Protein AF-A0A0F9GWR4-F1 (afdb_monomer)

Solvent-accessible surface area (backbone atoms only — not comparable to full-atom values): 13947 Å² total; per-residue (Å²): 133,58,72,69,57,54,52,54,52,50,53,53,51,49,58,49,64,69,34,67,68,52,51,49,52,53,51,52,53,49,53,50,49,51,55,54,48,64,74,60,65,73,79,63,50,66,54,44,49,12,47,53,50,52,40,46,75,72,71,47,83,63,42,67,63,37,75,57,90,9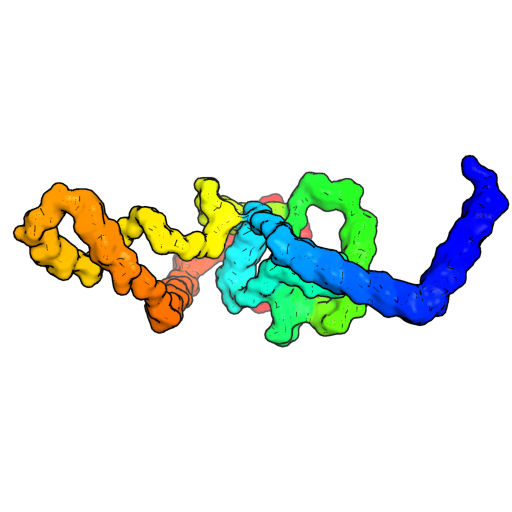6,43,70,39,49,28,33,35,60,85,94,62,22,33,37,36,38,62,42,48,71,80,65,50,76,79,35,56,71,60,51,55,52,48,48,56,56,52,56,69,39,89,74,41,70,47,78,44,78,39,43,50,76,75,34,42,78,40,39,72,69,48,55,90,91,50,78,54,86,63,73,70,89,60,86,71,87,83,76,83,81,60,82,88,65,46,72,67,53,63,64,53,72,75,64,74,83,85,50,76,72,58,59,54,67,60,60,75,77,66,80,73,71,83,47,72,66,57,55,51,52,51,53,52,50,50,50,52,50,49,54,54,45,61,70,34,66,68,57,39,48,53,50,51,48,52,51,48,58,54,40,70,76,43,88,81,72,85,78,82,83,127

Organism: NCBI:txid412755

pLDDT: mean 78.33, std 19.87, range [33.84, 98.31]

Nearest PDB structures (foldseek):
  3r3p-assembly1_B  TM=7.652E-01  e=2.813E-02  Bacillus phage 0305phi8-36
  9g6k-assembly1_LJ  TM=4.187E-01  e=1.540E-01  Toxoplasma gondii

Mean predicted aligned error: 15.7 Å

Foldseek 3Di:
DDPVVVVVVVVVVVVLVPDPVSVVVVLVVLVVVVVVVVVVPDQQDLLLVLVCVVCVVVVFHWDAQPDQRNHTAGTAGAPPQRETEHRDEPVPCVVQVVVVVVVQVVRCPGPSRPHYHYDYCLNSVVSSVVQPPPNSDPPPDPPPDDDDPDDPVVPPVVVVVVVVPPPDPVVVVVVSVPDPDDPDPVNVVVVVVVVVVVVVVQCVDPVSVVVVVVVVVVSCVVPVPDDDDDD

Structure (mmCIF, N/CA/C/O backbone):
data_AF-A0A0F9GWR4-F1
#
_entry.id   AF-A0A0F9GWR4-F1
#
loop_
_atom_site.group_PDB
_atom_site.id
_atom_site.type_symbol
_atom_site.label_atom_id
_atom_site.label_alt_id
_atom_site.label_comp_id
_atom_site.label_asym_id
_atom_site.label_entity_id
_atom_site.label_seq_id
_atom_site.pdbx_PDB_ins_code
_atom_site.Cartn_x
_atom_site.Cartn_y
_atom_site.Cartn_z
_atom_site.occupancy
_atom_site.B_iso_or_equiv
_atom_site.auth_seq_id
_atom_site.auth_comp_id
_atom_site.auth_asym_id
_atom_site.auth_atom_id
_atom_site.pdbx_PDB_model_num
ATOM 1 N N . MET A 1 1 ? 32.519 -0.060 -20.232 1.00 85.62 1 MET A N 1
ATOM 2 C CA . MET A 1 1 ? 31.504 -0.497 -21.223 1.00 85.62 1 MET A CA 1
ATOM 3 C C . MET A 1 1 ? 31.342 0.599 -22.267 1.00 85.62 1 MET A C 1
ATOM 5 O O . MET A 1 1 ? 31.093 1.730 -21.868 1.00 85.62 1 MET A O 1
ATOM 9 N N . SER A 1 2 ? 31.542 0.308 -23.557 1.00 97.38 2 SER A N 1
ATOM 10 C CA . SER A 1 2 ? 31.533 1.340 -24.608 1.00 97.38 2 SER A CA 1
ATOM 11 C C . SER A 1 2 ? 30.112 1.836 -24.937 1.00 97.38 2 SER A C 1
ATOM 13 O O . SER A 1 2 ? 29.143 1.091 -24.738 1.00 97.38 2 SER A O 1
ATOM 15 N N . PRO A 1 3 ? 29.960 3.065 -25.470 1.00 97.44 3 PRO A N 1
ATOM 16 C CA . PRO A 1 3 ? 28.666 3.582 -25.926 1.00 97.44 3 PRO A CA 1
ATOM 17 C C . PRO A 1 3 ? 27.983 2.680 -26.966 1.00 97.44 3 PRO A C 1
ATOM 19 O O . PRO A 1 3 ? 26.797 2.381 -26.836 1.00 97.44 3 PRO A O 1
ATOM 22 N N . ALA A 1 4 ? 28.739 2.158 -27.938 1.00 97.31 4 ALA A N 1
ATOM 23 C CA . ALA A 1 4 ? 28.218 1.243 -28.957 1.00 97.31 4 ALA A CA 1
ATOM 24 C C . ALA A 1 4 ? 27.651 -0.053 -28.349 1.00 97.31 4 ALA A C 1
ATOM 26 O O . ALA A 1 4 ? 26.596 -0.537 -28.763 1.00 97.31 4 ALA A O 1
ATOM 27 N N . HIS A 1 5 ? 28.306 -0.590 -27.314 1.00 96.69 5 HIS A N 1
ATOM 28 C CA . HIS A 1 5 ? 27.813 -1.777 -26.622 1.00 96.69 5 HIS A CA 1
ATOM 29 C C . HIS A 1 5 ? 26.499 -1.495 -25.869 1.00 96.69 5 HIS A C 1
ATOM 31 O O . HIS A 1 5 ? 25.559 -2.283 -25.966 1.00 96.69 5 HIS A O 1
ATOM 37 N N . ARG A 1 6 ? 26.385 -0.340 -25.193 1.00 96.62 6 ARG A N 1
ATOM 38 C CA . ARG A 1 6 ? 25.130 0.105 -24.550 1.00 96.62 6 ARG A CA 1
ATOM 39 C C . ARG A 1 6 ? 23.982 0.226 -25.557 1.00 96.62 6 ARG A C 1
ATOM 41 O O . ARG A 1 6 ? 22.886 -0.256 -25.281 1.00 96.62 6 ARG A O 1
ATOM 48 N N . ALA A 1 7 ? 24.241 0.813 -26.729 1.00 97.19 7 ALA A N 1
ATOM 49 C CA . ALA A 1 7 ? 23.241 0.963 -27.787 1.00 97.19 7 ALA A CA 1
ATOM 50 C C . ALA A 1 7 ? 22.738 -0.397 -28.302 1.00 97.19 7 ALA A C 1
ATOM 52 O O . ALA A 1 7 ? 21.531 -0.612 -28.411 1.00 97.19 7 ALA A O 1
ATOM 53 N N . LYS A 1 8 ? 23.651 -1.352 -28.532 1.00 98.00 8 LYS A N 1
ATOM 54 C CA . LYS A 1 8 ? 23.297 -2.713 -28.961 1.00 98.00 8 LYS A CA 1
ATOM 55 C C . LYS A 1 8 ? 22.405 -3.428 -27.939 1.00 98.00 8 LYS A C 1
ATOM 57 O O . LYS A 1 8 ? 21.400 -4.024 -28.324 1.00 98.00 8 LYS A O 1
ATOM 62 N N . LEU A 1 9 ? 22.735 -3.331 -26.648 1.00 97.00 9 LEU A N 1
ATOM 63 C CA . LEU A 1 9 ? 21.920 -3.908 -25.571 1.00 97.00 9 LEU A CA 1
ATOM 64 C C . LEU A 1 9 ? 20.537 -3.248 -25.479 1.00 97.00 9 LEU A C 1
ATOM 66 O O . LEU A 1 9 ? 19.543 -3.948 -25.306 1.00 97.00 9 LEU A O 1
ATOM 70 N N . SER A 1 10 ? 20.454 -1.926 -25.657 1.00 95.88 10 SER A N 1
ATOM 71 C CA . SER A 1 10 ? 19.181 -1.195 -25.646 1.00 95.88 10 SER A CA 1
ATOM 72 C C . SER A 1 10 ? 18.251 -1.627 -26.786 1.00 95.88 10 SER A C 1
ATOM 74 O O . SER A 1 10 ? 17.077 -1.900 -26.544 1.00 95.88 10 SER A O 1
ATOM 76 N N . ILE A 1 11 ? 18.772 -1.767 -28.013 1.00 97.69 11 ILE A N 1
ATOM 77 C CA . ILE A 1 11 ? 17.989 -2.243 -29.167 1.00 97.69 11 ILE A CA 1
ATOM 78 C C . ILE A 1 11 ? 17.494 -3.674 -28.934 1.00 97.69 11 ILE A C 1
ATOM 80 O O . ILE A 1 11 ? 16.329 -3.974 -29.190 1.00 97.69 11 ILE A O 1
ATOM 84 N N . ALA A 1 12 ? 18.356 -4.557 -28.423 1.00 97.00 12 ALA A N 1
ATOM 85 C CA . ALA A 1 12 ? 17.976 -5.933 -28.121 1.00 97.00 12 ALA A CA 1
ATOM 86 C C . ALA A 1 12 ? 16.882 -6.007 -27.039 1.00 97.00 12 ALA A C 1
ATOM 88 O O . ALA A 1 12 ? 15.919 -6.759 -27.195 1.00 97.00 12 ALA A O 1
ATOM 89 N N . ALA A 1 13 ? 16.991 -5.196 -25.981 1.00 95.75 13 ALA A N 1
ATOM 90 C CA . ALA A 1 13 ? 15.980 -5.107 -24.931 1.00 95.75 13 ALA A CA 1
ATOM 91 C C . ALA A 1 13 ? 14.634 -4.593 -25.470 1.00 95.75 13 ALA A C 1
ATOM 93 O O . ALA A 1 13 ? 13.600 -5.187 -25.170 1.00 95.75 13 ALA A O 1
ATOM 94 N N . LYS A 1 14 ? 14.644 -3.554 -26.322 1.00 96.19 14 LYS A N 1
ATOM 95 C CA . LYS A 1 14 ? 13.431 -3.035 -26.979 1.00 96.19 14 LYS A CA 1
ATOM 96 C C . LYS A 1 14 ? 12.751 -4.091 -27.846 1.00 96.19 14 LYS A C 1
ATOM 98 O O . LYS A 1 14 ? 11.570 -4.345 -27.653 1.00 96.19 14 LYS A O 1
ATOM 103 N N . ARG A 1 15 ? 13.505 -4.776 -28.714 1.00 96.88 15 ARG A N 1
ATOM 104 C CA . ARG A 1 15 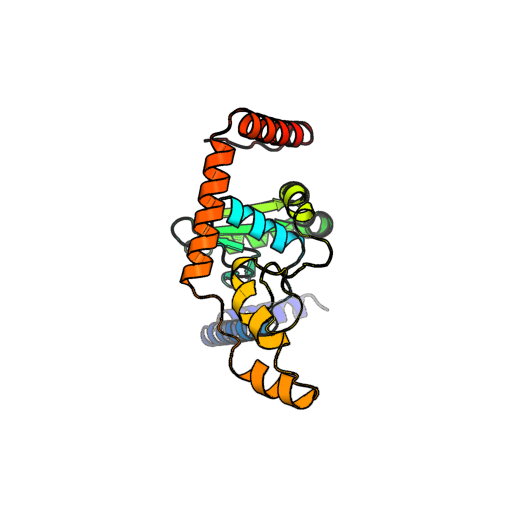? 12.963 -5.851 -29.568 1.00 96.88 15 ARG A CA 1
ATOM 105 C C . ARG A 1 15 ? 12.328 -6.978 -28.755 1.00 96.88 15 ARG A C 1
ATOM 107 O O . ARG A 1 15 ? 11.284 -7.495 -29.132 1.00 96.88 15 ARG A O 1
ATOM 114 N N . ARG A 1 16 ? 12.946 -7.356 -27.632 1.00 96.38 16 ARG A N 1
ATOM 115 C CA . ARG A 1 16 ? 12.382 -8.364 -26.727 1.00 96.38 16 ARG A CA 1
ATOM 116 C C . ARG A 1 16 ? 11.098 -7.860 -26.064 1.00 96.38 16 ARG A C 1
ATOM 118 O O . ARG A 1 16 ? 10.132 -8.605 -25.990 1.00 96.38 16 ARG A O 1
ATOM 125 N N . TRP A 1 17 ? 11.072 -6.599 -25.632 1.00 91.69 17 TRP A N 1
ATOM 126 C CA . TRP A 1 17 ? 9.888 -5.986 -25.030 1.00 91.69 17 TRP A CA 1
ATOM 127 C C . TRP A 1 17 ? 8.739 -5.780 -26.020 1.00 91.69 17 TRP A C 1
ATOM 129 O O . TRP A 1 17 ? 7.589 -5.787 -25.611 1.00 91.69 17 TRP A O 1
ATOM 139 N N . GLU A 1 18 ? 9.005 -5.572 -27.306 1.00 94.88 18 GLU A N 1
ATOM 140 C CA . GLU A 1 18 ? 7.972 -5.436 -28.345 1.00 94.88 18 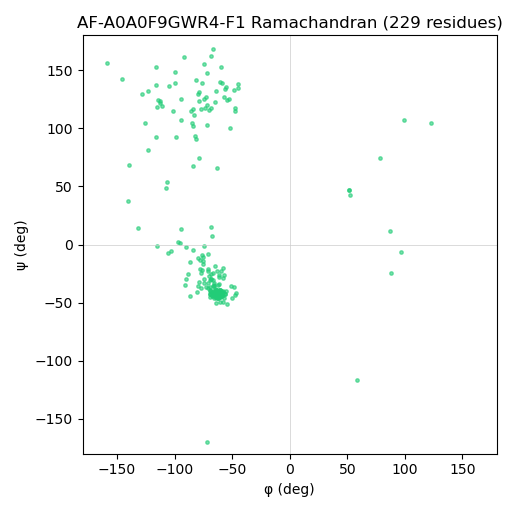GLU A CA 1
ATOM 141 C C . GLU A 1 18 ? 7.333 -6.777 -28.738 1.00 94.88 18 GLU A C 1
ATOM 143 O O . GLU A 1 18 ? 6.242 -6.785 -29.302 1.00 94.88 18 GLU A O 1
ATOM 148 N N . ASN A 1 19 ? 7.960 -7.907 -28.398 1.00 96.94 19 ASN A N 1
ATOM 149 C CA . ASN A 1 19 ? 7.402 -9.230 -28.652 1.00 96.94 19 ASN A CA 1
ATOM 150 C C . ASN A 1 19 ? 6.207 -9.517 -27.705 1.00 96.94 19 ASN A C 1
ATOM 152 O O . ASN A 1 19 ? 6.394 -9.540 -26.483 1.00 96.94 19 ASN A O 1
ATOM 156 N N . PRO A 1 20 ? 4.990 -9.762 -28.232 1.00 94.88 20 PRO A N 1
ATOM 157 C CA . PRO A 1 20 ? 3.797 -9.988 -27.415 1.00 94.88 20 PRO A CA 1
ATOM 158 C C . PRO A 1 20 ? 3.860 -11.275 -26.578 1.00 94.88 20 PRO A C 1
ATOM 160 O O . PRO A 1 20 ? 3.418 -11.259 -25.430 1.00 94.88 20 PRO A O 1
ATOM 163 N N . GLU A 1 21 ? 4.458 -12.353 -27.096 1.00 97.12 21 GLU A N 1
ATOM 164 C CA . GLU A 1 21 ? 4.618 -13.618 -26.359 1.00 97.12 21 GLU A CA 1
ATOM 165 C C . GLU A 1 21 ? 5.515 -13.421 -25.134 1.00 97.12 21 GLU A C 1
ATOM 167 O O . GLU A 1 21 ? 5.174 -13.834 -24.027 1.00 97.12 21 GLU A O 1
ATOM 172 N N . TYR A 1 22 ? 6.612 -12.675 -25.297 1.00 94.00 22 TYR A N 1
ATOM 173 C CA . TYR A 1 22 ? 7.506 -12.348 -24.187 1.00 94.00 22 TYR A CA 1
ATOM 174 C C . TYR A 1 22 ? 6.807 -11.518 -23.099 1.00 94.00 22 TYR A C 1
ATOM 176 O O . TYR A 1 22 ? 7.017 -11.742 -21.907 1.00 94.00 22 TYR A O 1
ATOM 184 N N . ARG A 1 23 ? 5.947 -10.561 -23.481 1.00 91.50 23 ARG A N 1
ATOM 185 C CA . ARG A 1 23 ? 5.158 -9.778 -22.510 1.00 91.50 23 ARG A CA 1
ATOM 186 C C . ARG A 1 23 ? 4.196 -10.653 -21.715 1.00 91.50 23 ARG A C 1
ATOM 188 O O . ARG A 1 23 ? 4.040 -10.446 -20.510 1.00 91.50 23 ARG A O 1
ATOM 195 N N . LYS A 1 24 ? 3.547 -11.601 -22.392 1.00 91.81 24 LYS A N 1
ATOM 196 C CA . LYS A 1 24 ? 2.629 -12.551 -21.767 1.00 91.81 24 LYS A CA 1
ATOM 197 C C . LYS A 1 24 ? 3.370 -13.446 -20.773 1.00 91.81 24 LYS A C 1
ATOM 199 O O . LYS A 1 24 ? 2.983 -13.472 -19.609 1.00 91.81 24 LYS A O 1
ATOM 204 N N . GLU A 1 25 ? 4.480 -14.056 -21.187 1.00 94.25 25 GLU A N 1
ATOM 205 C CA . GLU A 1 25 ? 5.322 -14.892 -20.317 1.00 94.25 25 GLU A CA 1
ATOM 206 C C . GLU A 1 25 ? 5.802 -14.120 -19.080 1.00 94.25 25 GLU A C 1
ATOM 208 O O . GLU A 1 25 ? 5.669 -14.595 -17.953 1.00 94.25 25 GLU A O 1
ATOM 213 N N . MET A 1 26 ? 6.292 -12.889 -19.262 1.00 92.00 26 MET A N 1
ATOM 214 C CA . MET A 1 26 ? 6.715 -12.038 -18.146 1.00 92.00 26 MET A CA 1
ATOM 215 C C . MET A 1 26 ? 5.570 -11.737 -17.177 1.00 92.00 26 MET A C 1
ATOM 217 O O . MET A 1 26 ? 5.783 -11.715 -15.968 1.00 92.00 26 MET A O 1
ATOM 221 N N . THR A 1 27 ? 4.360 -11.511 -17.687 1.00 85.56 27 THR A N 1
ATOM 222 C CA . THR A 1 27 ? 3.177 -11.238 -16.860 1.00 85.56 27 THR A CA 1
ATOM 223 C C . THR A 1 27 ? 2.761 -12.480 -16.069 1.00 85.56 27 THR A C 1
ATOM 225 O O . THR A 1 27 ? 2.455 -12.377 -14.883 1.00 85.56 27 THR A O 1
ATOM 228 N N . GLU A 1 28 ? 2.801 -13.658 -16.690 1.00 87.44 28 GLU A N 1
ATOM 229 C CA . GLU A 1 28 ? 2.505 -14.939 -16.040 1.00 87.44 28 GLU A CA 1
ATOM 230 C C . GLU A 1 28 ? 3.542 -15.290 -14.965 1.00 87.44 28 GLU A C 1
ATOM 232 O O . GLU A 1 28 ? 3.171 -15.628 -13.838 1.00 87.44 28 GLU A O 1
ATOM 237 N N . GLN A 1 29 ? 4.837 -15.140 -15.262 1.00 90.25 29 GLN A N 1
ATOM 238 C CA . GLN A 1 29 ? 5.904 -15.333 -14.274 1.00 90.25 29 GLN A CA 1
ATOM 239 C C . GLN A 1 29 ? 5.740 -14.391 -13.082 1.00 90.25 29 GLN A C 1
ATOM 241 O O . GLN A 1 29 ? 5.918 -14.793 -11.934 1.00 90.25 29 GLN A O 1
ATOM 246 N N . LEU A 1 30 ? 5.362 -13.143 -13.336 1.00 84.62 30 LEU A N 1
ATOM 247 C CA . LEU A 1 30 ? 5.178 -12.147 -12.293 1.00 84.62 30 LEU A CA 1
ATOM 248 C C . LEU A 1 30 ? 3.940 -12.436 -11.436 1.00 84.62 30 LEU A C 1
ATOM 250 O O . LEU A 1 30 ? 3.996 -12.311 -10.214 1.00 84.62 30 LEU A O 1
ATOM 254 N N . ALA A 1 31 ? 2.855 -12.918 -12.046 1.00 80.19 31 ALA A N 1
ATOM 255 C CA . ALA A 1 31 ? 1.696 -13.427 -11.319 1.00 80.19 31 ALA A CA 1
ATOM 256 C C . ALA A 1 31 ? 2.071 -14.624 -10.428 1.00 80.19 31 ALA A C 1
ATOM 258 O O . ALA A 1 31 ? 1.652 -14.684 -9.270 1.00 80.19 31 ALA A O 1
ATOM 259 N N . LEU A 1 32 ? 2.908 -15.541 -10.924 1.00 85.56 32 LEU A N 1
ATOM 260 C CA . LEU A 1 32 ? 3.419 -16.667 -10.142 1.00 85.56 32 LEU A CA 1
ATOM 261 C C . LEU A 1 32 ? 4.299 -16.197 -8.975 1.00 85.56 32 LEU A C 1
ATOM 263 O O . LEU A 1 32 ? 4.129 -16.670 -7.852 1.00 85.56 32 LEU A O 1
ATOM 267 N N . MET A 1 33 ? 5.204 -15.244 -9.208 1.00 81.00 33 MET A N 1
ATOM 268 C CA . MET A 1 33 ? 6.026 -14.654 -8.149 1.00 81.00 33 MET A CA 1
ATOM 269 C C . MET A 1 33 ? 5.162 -13.981 -7.082 1.00 81.00 33 MET A C 1
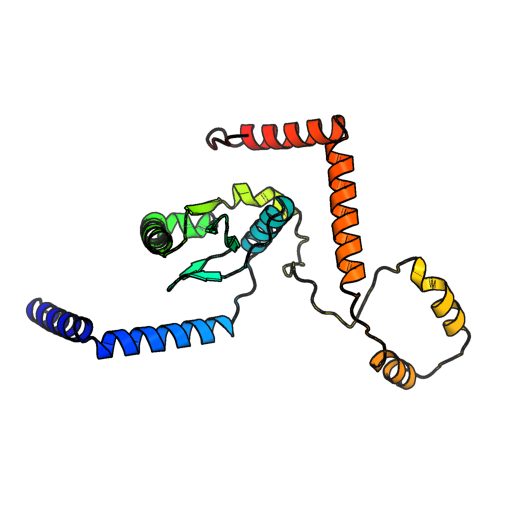ATOM 271 O O . MET A 1 33 ? 5.395 -14.207 -5.898 1.00 81.00 33 MET A O 1
ATOM 275 N N . ASN A 1 34 ? 4.123 -13.242 -7.478 1.00 76.75 34 ASN A N 1
ATOM 276 C CA . ASN A 1 34 ? 3.168 -12.642 -6.547 1.00 76.75 34 ASN A CA 1
ATOM 277 C C . ASN A 1 34 ? 2.430 -13.711 -5.725 1.00 76.75 34 ASN A C 1
ATOM 279 O O . ASN A 1 34 ? 2.291 -13.566 -4.512 1.00 76.75 34 ASN A O 1
ATOM 283 N N . GLN A 1 35 ? 2.014 -14.823 -6.344 1.00 77.94 35 GLN A N 1
ATOM 284 C CA . GLN A 1 35 ? 1.421 -15.954 -5.621 1.00 77.94 35 GLN A CA 1
ATOM 285 C C . GLN A 1 35 ? 2.408 -16.608 -4.647 1.00 77.94 35 GLN A C 1
ATOM 287 O O . GLN A 1 35 ? 2.027 -16.995 -3.543 1.00 77.94 35 GLN A O 1
ATOM 292 N N . MET A 1 36 ? 3.679 -16.746 -5.030 1.00 79.69 36 MET A N 1
ATOM 293 C CA . MET A 1 36 ? 4.717 -17.264 -4.138 1.00 79.69 36 MET A CA 1
ATOM 294 C C . MET A 1 36 ? 4.988 -16.305 -2.982 1.00 79.69 36 MET A C 1
ATOM 296 O O . MET A 1 36 ? 5.110 -16.748 -1.845 1.00 79.69 36 MET A O 1
ATOM 300 N N . GLN A 1 37 ? 5.032 -15.003 -3.243 1.00 73.19 37 GLN A N 1
ATOM 301 C CA . GLN A 1 37 ? 5.239 -13.989 -2.218 1.00 73.19 37 GLN A CA 1
ATOM 302 C C . GLN A 1 37 ? 4.062 -13.939 -1.238 1.00 73.19 37 GLN A C 1
ATOM 304 O O . GLN A 1 37 ? 4.284 -13.823 -0.037 1.00 73.19 37 GLN A O 1
ATOM 309 N N . ALA A 1 38 ? 2.836 -14.169 -1.718 1.00 70.69 38 ALA A N 1
ATOM 310 C CA . ALA A 1 38 ? 1.665 -14.371 -0.869 1.00 70.69 38 ALA A CA 1
ATOM 311 C C . ALA A 1 38 ? 1.765 -15.628 0.015 1.00 70.69 38 ALA A C 1
ATOM 313 O O . ALA A 1 38 ? 1.128 -15.686 1.055 1.00 70.69 38 ALA A O 1
ATOM 314 N N . LYS A 1 39 ? 2.577 -16.638 -0.329 1.00 72.50 39 LYS A N 1
ATOM 315 C CA . LYS A 1 39 ? 2.855 -17.764 0.589 1.00 72.50 39 LYS A CA 1
ATOM 316 C C . LYS A 1 39 ? 3.838 -17.392 1.698 1.00 72.50 39 LYS A C 1
ATOM 318 O O . LYS A 1 39 ? 3.854 -18.047 2.738 1.00 72.50 39 LYS A O 1
ATOM 323 N N . PHE A 1 40 ? 4.645 -16.357 1.486 1.00 73.19 40 PHE A N 1
ATOM 324 C CA . PHE A 1 40 ? 5.595 -15.825 2.457 1.00 73.19 40 PHE A CA 1
ATOM 325 C C . PHE A 1 40 ? 5.103 -14.482 2.999 1.00 73.19 40 PHE A C 1
ATOM 327 O O . PHE A 1 40 ? 5.865 -13.515 3.018 1.00 73.19 40 PHE A O 1
ATOM 334 N N . GLU A 1 41 ? 3.831 -14.423 3.418 1.00 76.94 41 GLU A N 1
ATOM 335 C CA . GLU A 1 41 ? 3.237 -13.220 4.007 1.00 76.94 41 GLU A CA 1
ATOM 336 C C . GLU A 1 41 ? 4.177 -12.665 5.076 1.00 76.94 41 GLU A C 1
ATOM 338 O O . GLU A 1 41 ? 4.460 -13.305 6.099 1.00 76.94 41 GLU A O 1
ATOM 343 N N . ARG A 1 42 ? 4.704 -11.468 4.814 1.00 86.44 42 ARG A N 1
ATOM 344 C CA . ARG A 1 42 ? 5.504 -10.771 5.808 1.00 86.44 42 ARG A CA 1
ATOM 345 C C . ARG A 1 42 ? 4.573 -10.472 6.984 1.00 86.44 42 ARG A C 1
ATOM 347 O O . ARG A 1 42 ? 3.469 -9.967 6.767 1.00 86.44 42 ARG A O 1
ATOM 354 N N . PRO A 1 43 ? 4.974 -10.755 8.231 1.00 89.31 43 PRO A N 1
ATOM 355 C CA . PRO A 1 43 ? 4.162 -10.348 9.365 1.00 89.31 43 PRO A CA 1
ATOM 356 C C . PRO A 1 43 ? 3.927 -8.831 9.288 1.00 89.31 43 PRO A C 1
ATOM 358 O O . PRO A 1 43 ? 4.879 -8.099 8.992 1.00 89.31 43 PRO A O 1
ATOM 361 N N . PRO A 1 44 ? 2.692 -8.352 9.528 1.00 92.25 44 PRO A N 1
ATOM 362 C CA . PRO A 1 44 ? 2.400 -6.934 9.431 1.00 92.25 44 PRO A CA 1
ATOM 363 C C . PRO A 1 44 ? 3.247 -6.158 10.433 1.00 92.25 44 PRO A C 1
ATOM 365 O O . PRO A 1 44 ? 3.458 -6.594 11.574 1.00 92.25 44 PRO A O 1
ATOM 368 N N . THR A 1 45 ? 3.744 -5.002 10.007 1.00 94.00 45 THR A N 1
ATOM 369 C CA . THR A 1 45 ? 4.512 -4.117 10.886 1.00 94.00 45 THR A CA 1
ATOM 370 C C . THR A 1 45 ? 3.620 -3.546 11.996 1.00 94.00 45 THR A C 1
ATOM 372 O O . THR A 1 45 ? 2.392 -3.674 11.986 1.00 94.00 45 THR A O 1
ATOM 375 N N . ARG A 1 46 ? 4.217 -2.914 13.015 1.00 94.12 46 ARG A N 1
ATOM 376 C CA . ARG A 1 46 ? 3.427 -2.230 14.058 1.00 94.12 46 ARG A CA 1
ATOM 377 C C . ARG A 1 46 ? 2.596 -1.080 13.481 1.00 94.12 46 ARG A C 1
ATOM 379 O O . ARG A 1 46 ? 1.479 -0.881 13.946 1.00 94.12 46 ARG A O 1
ATOM 386 N N . LEU A 1 47 ? 3.119 -0.377 12.474 1.00 95.94 47 LEU A N 1
ATOM 387 C CA . LEU A 1 47 ? 2.411 0.701 11.783 1.00 95.94 47 LEU A CA 1
ATOM 388 C C . LEU A 1 47 ? 1.248 0.169 10.942 1.00 95.94 47 LEU A C 1
ATOM 390 O O . LEU A 1 47 ? 0.140 0.664 11.092 1.00 95.94 47 LEU A O 1
ATOM 394 N N . GLU A 1 48 ? 1.440 -0.905 10.173 1.00 95.94 48 GLU A N 1
ATOM 395 C CA . GLU A 1 48 ? 0.339 -1.567 9.449 1.00 95.94 48 GLU A CA 1
ATOM 396 C C . GLU A 1 48 ? -0.769 -2.041 10.393 1.00 95.94 48 GLU A C 1
ATOM 398 O O . GLU A 1 48 ? -1.954 -1.843 10.140 1.00 95.94 48 GLU A O 1
ATOM 403 N N . ASN A 1 49 ? -0.396 -2.634 11.527 1.00 95.75 49 ASN A N 1
ATOM 404 C CA . ASN A 1 49 ? -1.360 -3.023 12.550 1.00 95.75 49 ASN A CA 1
ATOM 405 C C . ASN A 1 49 ? -2.128 -1.799 13.095 1.00 95.75 49 ASN A C 1
ATOM 407 O O . ASN A 1 49 ? -3.349 -1.853 13.255 1.00 95.75 49 ASN A O 1
ATOM 411 N N . ALA A 1 50 ? -1.438 -0.684 13.348 1.00 96.25 50 ALA A N 1
ATOM 412 C CA . ALA A 1 50 ? -2.056 0.564 13.791 1.00 96.25 50 ALA A CA 1
ATOM 413 C C . ALA A 1 50 ? -3.008 1.147 12.733 1.00 96.25 50 ALA A C 1
ATOM 415 O O . ALA A 1 50 ? -4.123 1.534 13.080 1.00 96.25 50 ALA A O 1
ATOM 416 N N . LEU A 1 51 ? -2.618 1.117 11.455 1.00 97.19 51 LEU A N 1
ATOM 417 C CA . LEU A 1 51 ? -3.448 1.502 10.313 1.00 97.19 51 LEU A CA 1
ATOM 418 C C . LEU A 1 51 ? -4.735 0.672 10.255 1.00 97.19 51 LEU A C 1
ATOM 420 O O . LEU A 1 51 ? -5.833 1.220 10.191 1.00 97.19 51 LEU A O 1
ATOM 424 N N . VAL A 1 52 ? -4.626 -0.653 10.349 1.00 96.88 52 VAL A N 1
ATOM 425 C CA .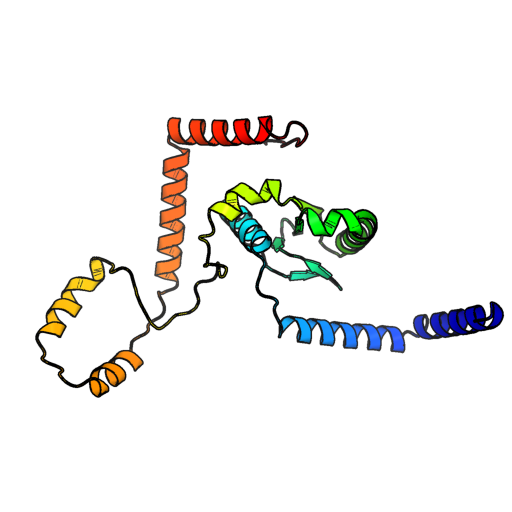 VAL A 1 52 ? -5.793 -1.546 10.345 1.00 96.88 52 VAL A CA 1
ATOM 426 C C . VAL A 1 52 ? -6.700 -1.270 11.543 1.00 96.88 52 VAL A C 1
ATOM 428 O O . VAL A 1 52 ? -7.923 -1.265 11.406 1.00 96.88 52 VAL A O 1
ATOM 431 N N . HIS A 1 53 ? -6.129 -1.013 12.721 1.00 95.56 53 HIS A N 1
ATOM 432 C CA . HIS A 1 53 ? -6.914 -0.662 13.901 1.00 95.56 53 HIS A CA 1
ATOM 433 C C . HIS A 1 53 ? -7.666 0.664 13.718 1.00 95.56 53 HIS A C 1
ATOM 435 O O . HIS A 1 53 ? -8.867 0.715 13.985 1.00 95.56 53 HIS A O 1
ATOM 441 N N . PHE A 1 54 ? -6.991 1.693 13.201 1.00 96.62 54 PHE A N 1
ATOM 442 C CA . PHE A 1 54 ? -7.587 2.980 12.846 1.00 96.62 54 PHE A CA 1
ATOM 443 C C . PHE A 1 54 ? -8.771 2.811 11.882 1.00 96.62 54 PHE A C 1
ATOM 445 O O . PHE A 1 54 ? -9.876 3.274 12.171 1.00 96.62 54 PHE A O 1
ATOM 452 N N . LEU A 1 55 ? -8.581 2.069 10.787 1.00 97.00 55 LEU A N 1
ATOM 453 C CA . LEU A 1 55 ? -9.625 1.830 9.786 1.00 97.00 55 LEU A CA 1
ATOM 454 C C . LEU A 1 55 ? -10.814 1.042 10.356 1.00 97.00 55 LEU A C 1
ATOM 456 O O . LEU A 1 55 ? -11.967 1.395 10.103 1.00 97.00 55 LEU A O 1
ATOM 460 N N . ASN A 1 56 ? -10.553 0.028 11.184 1.00 95.75 56 ASN A N 1
ATOM 461 C CA . ASN A 1 56 ? -11.602 -0.734 11.866 1.00 95.75 56 ASN A CA 1
ATOM 462 C C . ASN A 1 56 ? -12.409 0.139 12.840 1.00 95.75 56 ASN A C 1
ATOM 464 O O . ASN A 1 56 ? -13.629 0.004 12.931 1.00 95.75 56 ASN A O 1
ATOM 468 N N . MET A 1 57 ? -11.752 1.050 13.566 1.00 94.00 57 MET A N 1
ATOM 469 C CA . MET A 1 57 ? -12.435 2.003 14.449 1.00 94.00 57 MET A CA 1
ATOM 470 C C . MET A 1 57 ? -13.301 2.997 13.673 1.00 94.00 57 MET A C 1
ATOM 472 O O . MET A 1 57 ? -14.362 3.383 14.163 1.00 94.00 57 MET A O 1
ATOM 476 N N . ALA A 1 58 ? -12.880 3.364 12.462 1.00 94.75 58 ALA A N 1
ATOM 477 C CA . ALA A 1 58 ? -13.659 4.180 11.538 1.00 94.75 58 ALA A CA 1
ATOM 478 C C . ALA A 1 58 ? -14.816 3.412 10.860 1.00 94.75 58 ALA A C 1
ATOM 480 O O . ALA A 1 58 ? -15.586 4.006 10.111 1.00 94.75 58 ALA A O 1
ATOM 481 N N . GLY A 1 59 ? -14.980 2.114 11.144 1.00 96.00 59 GLY A N 1
ATOM 482 C CA . GLY A 1 59 ? -16.079 1.294 10.630 1.00 96.00 59 GLY A CA 1
ATOM 483 C C . GLY A 1 59 ? -15.813 0.647 9.270 1.00 96.00 59 GLY A C 1
ATOM 484 O O . GLY A 1 59 ? -16.742 0.107 8.670 1.00 96.00 59 GLY A O 1
ATOM 485 N N . TYR A 1 60 ? -14.570 0.670 8.789 1.00 97.06 60 TYR A N 1
ATOM 486 C CA . TYR A 1 60 ? -14.168 -0.017 7.563 1.00 97.06 60 TYR A CA 1
ATOM 487 C C . TYR A 1 60 ? -13.664 -1.435 7.852 1.00 97.06 60 TYR A C 1
ATOM 489 O O . TYR A 1 60 ? -13.282 -1.759 8.972 1.00 97.06 60 TYR A O 1
ATOM 497 N N . ASN A 1 61 ? -13.643 -2.281 6.820 1.00 96.25 61 ASN A N 1
ATOM 498 C CA . ASN A 1 61 ? -13.064 -3.624 6.870 1.00 96.25 61 ASN A CA 1
ATOM 499 C C . ASN A 1 61 ? -11.993 -3.756 5.773 1.00 96.25 61 ASN A C 1
ATOM 501 O O . ASN A 1 61 ? -12.308 -4.228 4.676 1.00 96.25 61 ASN A O 1
ATOM 505 N N . PRO A 1 62 ? -10.765 -3.265 6.014 1.00 97.50 62 PRO A N 1
ATOM 506 C CA . PRO A 1 62 ? -9.723 -3.246 4.997 1.00 97.50 62 PRO A CA 1
ATOM 507 C C . PRO A 1 62 ? -9.175 -4.647 4.69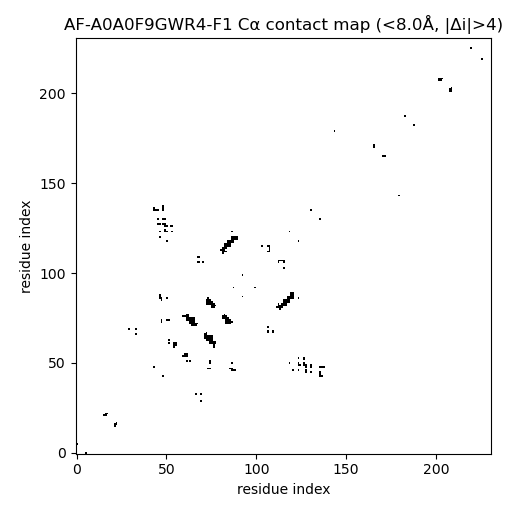5 1.00 97.50 62 PRO A C 1
ATOM 509 O O . PRO A 1 62 ? -9.050 -5.493 5.582 1.00 97.50 62 PRO A O 1
ATOM 512 N N . ILE A 1 63 ? -8.773 -4.862 3.444 1.00 96.38 63 ILE A N 1
ATOM 513 C CA . ILE A 1 63 ? -7.962 -6.005 3.021 1.00 96.38 63 ILE A CA 1
ATOM 514 C C . ILE A 1 63 ? -6.494 -5.629 3.244 1.00 96.38 63 ILE A C 1
ATOM 516 O O . ILE A 1 63 ? -5.992 -4.691 2.631 1.00 96.38 63 ILE A O 1
ATOM 520 N N . VAL A 1 64 ? -5.824 -6.334 4.152 1.00 95.94 64 VAL A N 1
ATOM 521 C CA . VAL A 1 64 ? -4.438 -6.055 4.565 1.00 95.94 64 VAL A CA 1
ATOM 522 C C . VAL A 1 64 ? -3.455 -6.657 3.561 1.00 95.94 64 VAL A C 1
ATOM 524 O O . VAL A 1 64 ? -3.692 -7.769 3.092 1.00 95.94 64 VAL A O 1
ATOM 527 N N . GLN A 1 65 ? -2.357 -5.953 3.260 1.00 94.19 65 GLN A N 1
ATOM 528 C CA . GLN A 1 65 ? -1.305 -6.401 2.333 1.00 94.19 65 GLN A CA 1
ATOM 529 C C . GLN A 1 65 ? -1.870 -6.858 0.975 1.00 94.19 65 GLN A C 1
ATOM 531 O O . GLN A 1 65 ? -1.547 -7.929 0.460 1.00 94.19 65 GLN A O 1
ATOM 536 N N . HIS A 1 66 ? -2.763 -6.050 0.401 1.00 94.00 66 HIS A N 1
ATOM 537 C CA . HIS A 1 66 ? -3.484 -6.411 -0.814 1.00 94.00 66 HIS A CA 1
ATOM 538 C C . HIS A 1 66 ? -2.612 -6.199 -2.068 1.00 94.00 66 HIS A C 1
ATOM 540 O O . HIS A 1 66 ? -2.052 -5.114 -2.242 1.00 94.00 66 HIS A O 1
ATOM 546 N N . PRO A 1 67 ? -2.480 -7.193 -2.968 1.00 93.88 67 PRO A N 1
ATOM 547 C CA . PRO A 1 67 ? -1.786 -6.996 -4.235 1.00 93.88 67 PRO A CA 1
ATOM 548 C C . PRO A 1 67 ? -2.643 -6.174 -5.209 1.00 93.88 67 PRO A C 1
ATOM 550 O O . PRO A 1 67 ? -3.768 -6.550 -5.530 1.00 93.88 67 PRO A O 1
ATOM 553 N N . ILE A 1 68 ? -2.083 -5.079 -5.719 1.00 93.25 68 ILE A N 1
ATOM 554 C CA . ILE A 1 68 ? -2.669 -4.213 -6.744 1.00 93.25 68 ILE A CA 1
ATOM 555 C C . ILE A 1 68 ? -1.658 -4.089 -7.886 1.00 93.25 68 ILE A C 1
ATOM 557 O O . ILE A 1 68 ? -0.620 -3.427 -7.780 1.00 93.25 68 ILE A O 1
ATOM 561 N N . GLY A 1 69 ? -1.941 -4.798 -8.980 1.00 91.25 69 GLY A N 1
ATOM 562 C CA . GLY A 1 69 ? -1.001 -4.968 -10.082 1.00 91.25 69 GLY A CA 1
ATOM 563 C C . GLY A 1 69 ? 0.302 -5.622 -9.607 1.00 91.25 69 GLY A C 1
ATOM 564 O O . GLY A 1 69 ? 0.312 -6.767 -9.161 1.00 91.25 69 GLY A O 1
ATOM 565 N N . LEU A 1 70 ? 1.409 -4.888 -9.716 1.00 88.75 70 LEU A N 1
ATOM 566 C CA . LEU A 1 70 ? 2.757 -5.340 -9.344 1.00 88.75 70 LEU A CA 1
ATOM 567 C C . LEU A 1 70 ? 3.193 -4.895 -7.949 1.00 88.75 70 LEU A C 1
ATOM 569 O O . LEU A 1 70 ? 4.343 -5.108 -7.560 1.00 88.75 70 LEU A O 1
ATOM 573 N N . LYS A 1 71 ? 2.320 -4.202 -7.223 1.00 93.31 71 LYS A N 1
ATOM 574 C CA . LYS A 1 71 ? 2.619 -3.644 -5.909 1.00 93.31 71 LYS A CA 1
ATOM 575 C C . LYS A 1 71 ? 1.735 -4.309 -4.866 1.00 93.31 71 LYS A C 1
ATOM 577 O O . LYS A 1 71 ? 0.643 -4.775 -5.168 1.00 93.31 71 LYS A O 1
ATOM 582 N N . VAL A 1 72 ? 2.227 -4.346 -3.636 1.00 93.94 72 VAL A N 1
ATOM 583 C CA . VAL A 1 72 ? 1.456 -4.770 -2.467 1.00 93.94 72 VAL A CA 1
ATOM 584 C C . VAL A 1 72 ? 1.284 -3.545 -1.591 1.00 93.94 72 VAL A C 1
ATOM 586 O O . VAL A 1 72 ? 2.286 -2.938 -1.206 1.00 93.94 72 VAL A O 1
ATOM 589 N N . VAL A 1 73 ? 0.032 -3.189 -1.324 1.00 96.25 73 VAL A N 1
ATOM 590 C CA . VAL A 1 73 ? -0.335 -2.020 -0.517 1.00 96.25 73 VAL A CA 1
ATOM 591 C C . VAL A 1 73 ? -0.675 -2.447 0.902 1.00 96.25 73 VAL A C 1
ATOM 593 O O . VAL A 1 73 ? -1.184 -3.553 1.097 1.00 96.25 73 VAL A O 1
ATOM 596 N N . ASP A 1 74 ? -0.414 -1.602 1.894 1.00 97.06 74 ASP A N 1
ATOM 597 C CA . ASP A 1 74 ? -0.596 -1.980 3.301 1.00 97.06 74 ASP A CA 1
ATOM 598 C C . ASP A 1 74 ? -2.057 -2.283 3.665 1.00 97.06 74 ASP A C 1
ATOM 600 O O . ASP A 1 74 ? -2.335 -3.287 4.333 1.00 97.06 74 ASP A O 1
ATOM 604 N N . ALA A 1 75 ? -3.002 -1.470 3.188 1.00 97.88 75 ALA A N 1
ATOM 605 C CA . ALA A 1 75 ? -4.431 -1.724 3.325 1.00 97.88 75 ALA A CA 1
ATOM 606 C C . ALA A 1 75 ? -5.227 -1.227 2.109 1.00 97.88 75 ALA A C 1
ATOM 608 O O . ALA A 1 75 ? -4.962 -0.164 1.555 1.00 97.88 75 ALA A O 1
ATOM 609 N N . TYR A 1 76 ? -6.253 -1.982 1.719 1.00 98.12 76 TYR A N 1
ATOM 610 C CA . TYR A 1 76 ? -7.165 -1.622 0.634 1.00 98.12 76 TYR A CA 1
ATOM 611 C C . TYR A 1 76 ? -8.620 -1.705 1.091 1.00 98.12 76 TYR A C 1
ATOM 613 O O . TYR A 1 76 ? -9.053 -2.715 1.650 1.00 98.12 76 TYR A O 1
ATOM 621 N N . ILE A 1 77 ? -9.388 -0.647 0.843 1.00 97.88 77 ILE A N 1
ATOM 622 C CA . ILE A 1 77 ? -10.835 -0.629 1.048 1.00 97.88 77 ILE A CA 1
ATOM 623 C C . ILE A 1 77 ? -11.493 -0.812 -0.322 1.00 97.88 77 ILE A C 1
ATOM 625 O O . ILE A 1 77 ? -11.364 0.077 -1.165 1.00 97.88 77 ILE A O 1
ATOM 629 N N . PRO A 1 78 ? -12.208 -1.925 -0.559 1.00 97.44 78 PRO A N 1
ATOM 630 C CA . PRO A 1 78 ? -12.821 -2.198 -1.854 1.00 97.44 78 PRO A CA 1
ATOM 631 C C . PRO A 1 78 ? -14.030 -1.282 -2.135 1.00 97.44 78 PRO A C 1
ATOM 633 O O . PRO A 1 78 ? -14.287 -0.297 -1.434 1.00 97.44 78 PRO A O 1
ATOM 636 N N . ASN A 1 79 ? -14.775 -1.599 -3.196 1.00 93.12 79 ASN A N 1
ATOM 637 C CA . ASN A 1 79 ? -16.022 -0.931 -3.577 1.00 93.12 79 ASN A CA 1
ATOM 638 C C . ASN A 1 79 ? -16.952 -0.709 -2.356 1.00 93.12 79 ASN A C 1
ATOM 640 O O . ASN A 1 79 ? -17.113 -1.626 -1.544 1.00 93.12 79 ASN A O 1
ATOM 644 N N . PRO A 1 80 ? -17.550 0.490 -2.199 1.00 96.69 80 PRO A N 1
ATOM 645 C CA . PRO A 1 80 ? -17.622 1.592 -3.176 1.00 96.69 80 PRO A CA 1
ATOM 646 C C . PRO A 1 80 ? -16.480 2.607 -3.109 1.00 96.69 80 PRO A C 1
ATOM 648 O O . PRO A 1 80 ? -16.452 3.551 -3.903 1.00 96.69 80 PRO A O 1
ATOM 651 N N . TYR A 1 81 ? -15.555 2.446 -2.169 1.00 97.00 81 TYR A N 1
ATOM 652 C CA . TYR A 1 81 ? -14.536 3.453 -1.894 1.00 97.00 81 TYR A CA 1
ATOM 653 C C . TYR A 1 81 ? -13.315 3.289 -2.791 1.00 97.00 81 TYR A C 1
ATOM 655 O O . TYR A 1 81 ? -12.843 4.281 -3.333 1.00 97.00 81 TYR A O 1
ATOM 663 N N . GLU A 1 82 ? -12.852 2.049 -2.968 1.00 97.38 82 GLU A N 1
ATOM 664 C CA . GLU A 1 82 ? -11.693 1.709 -3.803 1.00 97.38 82 GLU A CA 1
ATOM 665 C C . GLU A 1 82 ? -10.452 2.556 -3.445 1.00 97.38 82 GLU A C 1
ATOM 667 O O . GLU A 1 82 ? -9.782 3.141 -4.301 1.00 97.38 82 GLU A O 1
ATOM 672 N N . LEU A 1 83 ? -10.186 2.645 -2.138 1.00 98.06 83 LEU A N 1
ATOM 673 C CA . LEU A 1 83 ? -9.130 3.462 -1.540 1.00 98.06 83 LEU A CA 1
ATOM 674 C C . LEU A 1 83 ? -7.961 2.591 -1.100 1.00 98.06 83 LEU A C 1
ATOM 676 O O . LEU A 1 83 ? -8.151 1.558 -0.454 1.00 98.06 83 LEU A O 1
ATOM 680 N N . ILE A 1 84 ? -6.753 3.054 -1.392 1.00 98.31 84 ILE A N 1
ATOM 681 C CA . ILE A 1 84 ? -5.509 2.470 -0.900 1.00 98.31 84 ILE A CA 1
ATOM 682 C C . ILE A 1 84 ? -5.019 3.291 0.289 1.00 98.31 84 ILE A C 1
ATOM 684 O O . ILE A 1 84 ? -5.072 4.518 0.253 1.00 98.31 84 ILE A O 1
ATOM 688 N N . PHE A 1 85 ? -4.518 2.612 1.317 1.00 98.31 85 PHE A N 1
ATOM 689 C CA . PHE A 1 85 ? -3.832 3.222 2.446 1.00 98.31 85 PHE A CA 1
ATOM 690 C C . PHE A 1 85 ? -2.431 2.626 2.595 1.00 98.31 85 PHE A C 1
ATOM 692 O O . PHE A 1 85 ? -2.287 1.401 2.614 1.00 98.31 85 PHE A O 1
ATOM 699 N N . GLU A 1 86 ? -1.433 3.493 2.741 1.00 97.81 86 GLU A N 1
ATOM 700 C CA . GLU A 1 86 ? -0.034 3.143 3.013 1.00 97.81 86 GLU A CA 1
ATOM 701 C C . GLU A 1 86 ? 0.366 3.702 4.390 1.00 97.81 86 GLU A C 1
ATOM 703 O O . GLU A 1 86 ? -0.023 4.816 4.766 1.00 97.81 86 GLU A O 1
ATOM 708 N N . ALA A 1 87 ? 1.081 2.897 5.179 1.00 97.31 87 ALA A N 1
ATOM 709 C CA . ALA A 1 87 ? 1.546 3.261 6.512 1.00 97.31 87 ALA A CA 1
ATOM 710 C C . ALA A 1 87 ? 3.011 3.718 6.450 1.00 97.31 87 ALA A C 1
ATOM 712 O O . ALA A 1 87 ? 3.945 2.921 6.588 1.00 97.31 87 ALA A O 1
ATOM 713 N N . ASP A 1 88 ? 3.211 5.022 6.291 1.00 95.56 88 ASP A N 1
ATOM 714 C CA . ASP A 1 88 ? 4.514 5.585 5.967 1.00 95.56 88 ASP A CA 1
ATOM 715 C C . ASP A 1 88 ? 5.395 5.770 7.210 1.00 95.56 88 ASP A C 1
ATOM 717 O O . ASP A 1 88 ? 5.170 6.626 8.073 1.00 95.56 88 ASP A O 1
ATOM 721 N N . GLY A 1 89 ? 6.466 4.979 7.294 1.00 93.31 89 GLY A N 1
ATOM 722 C CA . GLY A 1 89 ? 7.482 5.119 8.336 1.00 93.31 89 GLY A CA 1
ATOM 723 C C . GLY A 1 89 ? 8.464 6.256 8.041 1.00 93.31 89 GLY A C 1
ATOM 724 O O . GLY A 1 89 ? 9.172 6.213 7.033 1.00 93.31 89 GLY A O 1
ATOM 725 N N . THR A 1 90 ? 8.601 7.215 8.964 1.00 91.25 90 THR A N 1
ATOM 726 C CA . THR A 1 90 ? 9.412 8.444 8.798 1.00 91.25 90 THR A CA 1
ATOM 727 C C . THR A 1 90 ? 10.818 8.192 8.226 1.00 91.25 90 THR A C 1
ATOM 729 O O . THR A 1 90 ? 11.301 8.928 7.367 1.00 91.25 90 THR A O 1
ATOM 732 N N . TYR A 1 91 ? 11.488 7.129 8.687 1.00 89.00 91 TYR A N 1
ATOM 733 C CA . TYR A 1 91 ? 12.857 6.797 8.280 1.00 89.00 91 TYR A CA 1
ATOM 734 C C . TYR A 1 91 ? 12.976 6.326 6.820 1.00 89.00 91 TYR A C 1
ATOM 736 O O . TYR A 1 91 ? 13.970 6.630 6.157 1.00 89.00 91 TYR A O 1
ATOM 744 N N . TRP A 1 92 ? 11.993 5.574 6.319 1.00 84.62 92 TRP A N 1
ATOM 745 C CA . TRP A 1 92 ? 12.081 4.920 5.010 1.00 84.62 92 TRP A CA 1
ATOM 746 C C . TRP A 1 92 ? 11.761 5.886 3.867 1.00 84.62 92 TRP A C 1
ATOM 748 O O . TRP A 1 92 ? 12.500 5.917 2.884 1.00 84.62 92 TRP A O 1
ATOM 758 N N . HIS A 1 93 ? 10.750 6.741 4.043 1.00 82.69 93 HIS A N 1
ATOM 759 C CA . HIS A 1 93 ? 10.260 7.633 2.984 1.00 82.69 93 HIS A CA 1
ATOM 760 C C . HIS A 1 93 ? 11.141 8.862 2.743 1.00 82.69 93 HIS A C 1
ATOM 762 O O . HIS A 1 93 ? 11.218 9.366 1.624 1.00 82.69 93 HIS A O 1
ATOM 768 N N . ALA A 1 94 ? 11.919 9.294 3.743 1.00 84.06 94 ALA A N 1
ATOM 769 C CA . ALA A 1 94 ? 12.846 10.418 3.587 1.00 84.06 94 ALA A CA 1
ATOM 770 C C . ALA A 1 94 ? 13.905 10.191 2.487 1.00 84.06 94 ALA A C 1
ATOM 772 O O . ALA A 1 94 ? 14.474 11.145 1.962 1.00 84.06 94 ALA A O 1
ATOM 773 N N . ARG A 1 95 ? 14.187 8.930 2.130 1.00 84.50 95 ARG A N 1
ATOM 774 C CA . ARG A 1 95 ? 15.196 8.560 1.123 1.00 84.50 95 ARG A CA 1
ATOM 775 C C . ARG A 1 95 ? 14.598 8.162 -0.226 1.00 84.50 95 ARG A C 1
ATOM 777 O O . ARG A 1 95 ? 15.357 7.891 -1.155 1.00 84.50 95 ARG A O 1
ATOM 784 N N . THR A 1 96 ? 13.272 8.073 -0.335 1.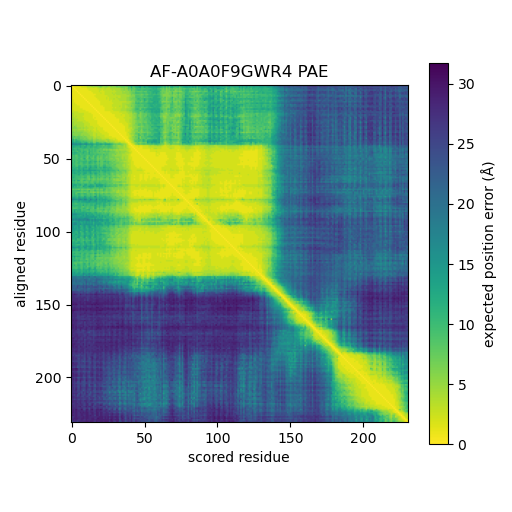00 88.75 96 THR A N 1
ATOM 785 C CA . THR A 1 96 ? 12.593 7.455 -1.486 1.00 88.75 96 THR A CA 1
ATOM 786 C C . THR A 1 96 ? 11.454 8.280 -2.069 1.00 88.75 96 THR A C 1
ATOM 788 O O . THR A 1 96 ? 10.733 7.750 -2.905 1.00 88.75 96 THR A O 1
ATOM 791 N N . ALA A 1 97 ? 11.337 9.567 -1.730 1.00 89.94 97 ALA A N 1
ATOM 792 C CA . ALA A 1 97 ? 10.235 10.427 -2.175 1.00 89.94 97 ALA A CA 1
ATOM 793 C C . ALA A 1 97 ? 9.927 10.338 -3.687 1.00 89.94 97 ALA A C 1
ATOM 795 O O . ALA A 1 97 ? 8.774 10.216 -4.084 1.00 89.94 97 ALA A O 1
ATOM 796 N N . GLU A 1 98 ? 10.949 10.322 -4.549 1.00 92.19 98 GLU A N 1
ATOM 797 C CA . GLU A 1 98 ? 10.764 10.181 -6.004 1.00 92.19 98 GLU A CA 1
ATOM 798 C C . GLU A 1 98 ? 10.156 8.826 -6.401 1.00 92.19 98 GLU A C 1
ATOM 800 O O . GLU A 1 98 ? 9.296 8.757 -7.280 1.00 92.19 98 GLU A O 1
ATOM 805 N N . LYS A 1 99 ? 10.577 7.746 -5.731 1.00 91.69 99 LYS A N 1
ATOM 806 C CA . LYS A 1 99 ? 10.054 6.392 -5.958 1.00 91.69 99 LYS A CA 1
ATOM 807 C C . LYS A 1 99 ? 8.629 6.247 -5.443 1.00 91.69 99 LYS A C 1
ATOM 809 O O . LYS A 1 99 ? 7.861 5.500 -6.042 1.00 91.69 99 LYS A O 1
ATOM 814 N N . ASP A 1 100 ? 8.288 6.947 -4.367 1.00 92.38 100 ASP A N 1
ATOM 815 C CA . ASP A 1 100 ? 6.937 6.950 -3.809 1.00 92.38 100 ASP A CA 1
ATOM 816 C C . ASP A 1 100 ? 5.977 7.674 -4.767 1.00 92.38 100 ASP A C 1
ATOM 818 O O . ASP A 1 100 ? 4.953 7.115 -5.138 1.00 92.38 100 ASP A O 1
ATOM 822 N N . ILE A 1 101 ? 6.386 8.807 -5.354 1.00 94.12 101 ILE A N 1
ATOM 823 C CA . ILE A 1 101 ? 5.607 9.483 -6.411 1.00 94.12 101 ILE A CA 1
ATOM 824 C C . ILE A 1 101 ? 5.396 8.575 -7.636 1.00 94.12 101 ILE A C 1
ATOM 826 O O . ILE A 1 101 ? 4.311 8.547 -8.222 1.00 94.12 101 ILE A O 1
ATOM 830 N N . GLU A 1 102 ? 6.430 7.853 -8.079 1.00 95.50 102 GLU A N 1
ATOM 831 C CA . GLU A 1 102 ? 6.305 6.910 -9.199 1.00 95.50 102 GLU A CA 1
ATOM 832 C C . GLU A 1 102 ? 5.381 5.734 -8.848 1.00 95.50 102 GLU A C 1
ATOM 834 O O . GLU A 1 102 ? 4.557 5.317 -9.668 1.00 95.50 102 GLU A O 1
ATOM 839 N N . ARG A 1 103 ? 5.482 5.227 -7.614 1.00 95.50 103 ARG A N 1
ATOM 840 C CA . ARG A 1 103 ? 4.605 4.183 -7.080 1.00 95.50 103 ARG A CA 1
ATOM 841 C C . ARG A 1 103 ? 3.149 4.645 -7.062 1.00 95.50 103 ARG A C 1
ATOM 843 O O . ARG A 1 103 ? 2.298 3.896 -7.538 1.00 95.50 103 ARG A O 1
ATOM 850 N N . ASP A 1 104 ? 2.864 5.858 -6.610 1.00 97.19 104 ASP A N 1
ATOM 851 C CA . ASP A 1 104 ? 1.499 6.385 -6.535 1.00 97.19 104 ASP A CA 1
ATOM 852 C C . ASP A 1 104 ? 0.894 6.569 -7.918 1.00 97.19 104 ASP A C 1
ATOM 854 O O . ASP A 1 104 ? -0.236 6.153 -8.165 1.00 97.19 104 ASP A O 1
ATOM 858 N N . LYS A 1 105 ? 1.671 7.106 -8.867 1.00 97.31 105 LYS A N 1
ATOM 859 C CA . LYS A 1 105 ? 1.255 7.190 -10.275 1.00 97.31 105 LYS A CA 1
ATOM 860 C C . LYS A 1 105 ? 0.891 5.816 -10.830 1.00 97.31 105 LYS A C 1
ATOM 862 O O . LYS A 1 105 ? -0.106 5.688 -11.537 1.00 97.31 105 LYS A O 1
ATOM 867 N N . TYR A 1 106 ? 1.680 4.793 -10.507 1.00 96.44 106 TYR A N 1
ATOM 868 C CA . TYR A 1 106 ? 1.397 3.423 -10.922 1.00 96.44 106 TYR A CA 1
ATOM 869 C C . TYR A 1 106 ? 0.102 2.876 -10.300 1.00 96.44 106 TYR A C 1
ATOM 871 O O . TYR A 1 106 ? -0.693 2.255 -11.009 1.00 96.44 106 TYR A O 1
ATOM 879 N N . LEU A 1 107 ? -0.113 3.098 -8.999 1.00 96.31 107 LEU A N 1
ATOM 880 C CA . LEU A 1 107 ? -1.299 2.632 -8.273 1.00 96.31 107 LEU A CA 1
ATOM 881 C C . LEU A 1 107 ? -2.573 3.337 -8.752 1.00 96.31 107 LEU A C 1
ATOM 883 O O . LEU A 1 107 ? -3.572 2.674 -9.012 1.00 96.31 107 LEU A O 1
ATOM 887 N N . LEU A 1 108 ? -2.521 4.656 -8.939 1.00 97.31 108 LEU A N 1
ATOM 888 C CA . LEU A 1 108 ? -3.634 5.464 -9.448 1.00 97.31 108 LEU A CA 1
ATOM 889 C C . LEU A 1 108 ? -3.988 5.144 -10.905 1.00 97.31 108 LEU A C 1
ATOM 891 O O . LEU A 1 108 ? -5.121 5.357 -11.323 1.00 97.31 108 LEU A O 1
ATOM 895 N N . ALA A 1 109 ? -3.040 4.623 -11.686 1.00 96.94 109 ALA A N 1
ATOM 896 C CA . ALA A 1 109 ? -3.311 4.147 -13.038 1.00 96.94 109 ALA A CA 1
ATOM 897 C C . ALA A 1 109 ? -4.055 2.797 -13.068 1.00 96.94 109 ALA A C 1
ATOM 899 O O . ALA A 1 109 ? -4.493 2.376 -14.141 1.00 96.94 109 ALA A O 1
ATOM 900 N N . GLN A 1 110 ? -4.188 2.095 -11.933 1.00 96.88 110 GLN A N 1
ATOM 901 C CA . GLN A 1 110 ? -4.908 0.823 -11.889 1.00 96.88 110 GLN A CA 1
ATOM 902 C C . GLN A 1 110 ? -6.429 1.042 -11.925 1.00 96.88 110 GLN A C 1
ATOM 904 O O . GLN A 1 110 ? -6.941 1.927 -11.235 1.00 96.88 110 GLN A O 1
ATOM 909 N N . PRO A 1 111 ? -7.185 0.221 -12.678 1.00 95.50 111 PRO A N 1
ATOM 910 C CA . PRO A 1 111 ? -8.638 0.338 -12.740 1.00 95.50 111 PRO A CA 1
ATOM 911 C C . PRO A 1 111 ? -9.294 0.242 -11.357 1.00 95.50 111 PRO A C 1
ATOM 913 O O . PRO A 1 111 ? -8.983 -0.654 -10.573 1.00 95.50 111 PRO A O 1
ATOM 916 N N . GLY A 1 112 ? -10.224 1.155 -11.080 1.00 95.12 112 GLY A N 1
ATOM 917 C CA . GLY A 1 112 ? -10.997 1.199 -9.836 1.00 95.12 112 GLY A CA 1
ATOM 918 C C . GLY A 1 112 ? -10.334 1.985 -8.708 1.00 95.12 112 GLY A C 1
ATOM 919 O O . GLY A 1 112 ? -11.043 2.517 -7.868 1.00 95.12 112 GLY A O 1
ATOM 920 N N . VAL A 1 113 ? -9.009 2.151 -8.685 1.00 97.25 113 VAL A N 1
ATOM 921 C CA . VAL A 1 113 ? -8.342 2.901 -7.606 1.00 97.25 113 VAL A CA 1
ATOM 922 C C . VAL A 1 113 ? -8.701 4.385 -7.689 1.00 97.25 113 VAL A C 1
ATOM 924 O O . VAL A 1 113 ? -8.366 5.060 -8.660 1.00 97.25 113 VAL A O 1
ATOM 927 N N . LYS A 1 114 ? -9.362 4.913 -6.652 1.00 97.81 114 LYS A N 1
ATOM 928 C CA . LYS A 1 114 ? -9.773 6.329 -6.608 1.00 97.81 114 LYS A CA 1
ATOM 929 C C . LYS A 1 114 ? -8.739 7.235 -5.961 1.00 97.81 114 LYS A C 1
ATOM 931 O O . LYS A 1 114 ? -8.613 8.390 -6.357 1.00 97.81 114 LYS A O 1
ATOM 936 N N . ALA A 1 115 ? -8.035 6.733 -4.950 1.00 97.88 115 ALA A N 1
ATOM 937 C CA . ALA A 1 115 ? -6.990 7.474 -4.258 1.00 97.88 115 ALA A CA 1
ATOM 938 C C . ALA A 1 115 ? -6.015 6.539 -3.532 1.00 97.88 115 ALA A C 1
ATOM 940 O O . ALA A 1 115 ? -6.376 5.423 -3.143 1.00 97.88 115 ALA A O 1
ATOM 941 N N . VAL A 1 116 ? -4.806 7.054 -3.309 1.00 97.88 116 VAL A N 1
ATOM 942 C CA . VAL A 1 116 ? -3.789 6.495 -2.413 1.00 97.88 116 VAL A CA 1
ATOM 943 C C . VAL A 1 116 ? -3.622 7.478 -1.258 1.00 97.88 116 VAL A C 1
ATOM 945 O O . VAL A 1 116 ? -3.411 8.669 -1.482 1.00 97.88 116 VAL A O 1
ATOM 948 N N . ILE A 1 117 ? -3.802 7.003 -0.029 1.00 97.94 117 ILE A N 1
ATOM 949 C CA . ILE A 1 117 ? -3.766 7.814 1.187 1.00 97.94 117 ILE A CA 1
ATOM 950 C C . ILE A 1 117 ? -2.580 7.357 2.026 1.00 97.94 117 ILE A C 1
ATOM 952 O O . ILE A 1 117 ? -2.539 6.224 2.498 1.00 97.94 117 ILE A O 1
ATOM 956 N N . HIS A 1 118 ? -1.645 8.269 2.245 1.00 97.19 118 HIS A N 1
ATOM 957 C CA . HIS A 1 118 ? -0.483 8.032 3.087 1.00 97.19 118 HIS A CA 1
ATOM 958 C C . HIS A 1 118 ? -0.780 8.530 4.496 1.00 97.19 118 HIS A C 1
ATOM 960 O O . HIS A 1 118 ? -1.171 9.685 4.677 1.00 97.19 118 HIS A O 1
ATOM 966 N N . LEU A 1 119 ? -0.615 7.657 5.488 1.00 96.56 119 LEU A N 1
ATOM 967 C CA . LEU A 1 119 ? -0.661 8.035 6.897 1.00 96.56 119 LEU A CA 1
ATOM 968 C C . LEU A 1 119 ? 0.734 7.900 7.483 1.00 96.56 119 LEU A C 1
ATOM 970 O O . LEU A 1 119 ? 1.303 6.808 7.504 1.00 96.56 119 LEU A O 1
ATOM 974 N N . SER A 1 120 ? 1.268 9.014 7.973 1.00 95.81 120 SER A N 1
ATOM 975 C CA . SER A 1 120 ? 2.581 9.031 8.597 1.00 95.81 120 SER A CA 1
ATOM 976 C C . SER A 1 120 ? 2.572 8.264 9.919 1.00 95.81 120 SER A C 1
ATOM 978 O O . SER A 1 120 ? 1.541 8.051 10.566 1.00 95.81 120 SER A O 1
ATOM 980 N N . GLU A 1 121 ? 3.761 7.899 10.381 1.00 95.75 121 GLU A N 1
ATOM 981 C CA . GLU A 1 121 ? 3.964 7.371 11.726 1.00 95.75 121 GLU A CA 1
ATOM 982 C C . GLU A 1 121 ? 3.343 8.261 12.816 1.00 95.75 121 GLU A C 1
ATOM 984 O O . GLU A 1 121 ? 2.801 7.739 13.792 1.00 95.75 121 GLU A O 1
ATOM 989 N N . GLN A 1 122 ? 3.365 9.587 12.654 1.00 95.00 122 GLN A N 1
ATOM 990 C CA . GLN A 1 122 ? 2.759 10.526 13.599 1.00 95.00 122 GLN A CA 1
ATOM 991 C C . GLN A 1 122 ? 1.227 10.425 13.600 1.00 95.00 122 GLN A C 1
ATOM 993 O O . GLN A 1 122 ? 0.632 10.427 14.681 1.00 95.00 122 GLN A O 1
ATOM 998 N N . ASP A 1 123 ? 0.602 10.254 12.432 1.00 95.81 123 ASP A N 1
ATOM 999 C CA . ASP A 1 123 ? -0.850 10.060 12.305 1.00 95.81 123 ASP A CA 1
ATOM 1000 C C . ASP A 1 123 ? -1.300 8.749 12.966 1.00 95.81 123 ASP A C 1
ATOM 1002 O O . ASP A 1 123 ? -2.340 8.684 13.627 1.00 95.81 123 ASP A O 1
ATOM 1006 N N . LEU A 1 124 ? -0.488 7.697 12.828 1.00 96.31 124 LEU A N 1
ATOM 1007 C CA . LEU A 1 124 ? -0.785 6.364 13.354 1.00 96.31 124 LEU A CA 1
ATOM 1008 C C . LEU A 1 124 ? -0.347 6.164 14.809 1.00 96.31 124 LEU A C 1
ATOM 1010 O O . LEU A 1 124 ? -0.808 5.221 15.462 1.00 96.31 124 LEU A O 1
ATOM 1014 N N . LYS A 1 125 ? 0.498 7.047 15.354 1.00 95.25 125 LYS A N 1
ATOM 1015 C CA . LYS A 1 125 ? 1.053 6.926 16.709 1.00 95.25 125 LYS A CA 1
ATOM 1016 C C . LYS A 1 125 ? -0.008 6.665 17.792 1.00 95.25 125 LYS A C 1
ATOM 1018 O O . LYS A 1 125 ? 0.212 5.755 18.597 1.00 95.25 125 LYS A O 1
ATOM 1023 N N . PRO A 1 126 ? -1.158 7.373 17.833 1.00 95.44 126 PRO A N 1
ATOM 1024 C CA . PRO A 1 126 ? -2.179 7.127 18.853 1.00 95.44 126 PRO A CA 1
ATOM 1025 C C . PRO A 1 126 ? -2.698 5.685 18.856 1.00 95.44 126 PRO A C 1
ATOM 1027 O O . PRO A 1 126 ? -3.096 5.179 19.900 1.00 95.44 126 PRO A O 1
ATOM 1030 N N . PHE A 1 127 ? -2.673 5.015 17.702 1.00 94.50 127 PHE A N 1
ATOM 1031 C CA . PHE A 1 127 ? -3.140 3.640 17.530 1.00 94.50 127 PHE A CA 1
ATOM 1032 C C . PHE A 1 127 ? -2.025 2.617 17.765 1.00 94.50 127 PHE A C 1
ATOM 1034 O O . PHE A 1 127 ? -2.297 1.522 18.256 1.00 94.50 127 PHE A O 1
ATOM 1041 N N . VAL A 1 128 ? -0.765 2.979 17.496 1.00 92.69 128 VAL A N 1
ATOM 1042 C CA . VAL A 1 128 ? 0.407 2.162 17.854 1.00 92.69 128 VAL A CA 1
ATOM 1043 C C . VAL A 1 128 ? 0.472 1.926 19.364 1.00 92.69 128 VAL A C 1
ATOM 1045 O O . VAL A 1 128 ? 0.775 0.812 19.792 1.00 92.69 128 VAL A O 1
ATOM 1048 N N . ASP A 1 129 ? 0.164 2.950 20.163 1.00 87.12 129 ASP A N 1
ATOM 1049 C CA . ASP A 1 129 ? 0.212 2.884 21.629 1.00 87.12 129 ASP A CA 1
ATOM 1050 C C . ASP A 1 129 ? -0.916 2.004 22.217 1.00 87.12 129 ASP A C 1
ATOM 1052 O O . ASP A 1 129 ? -0.779 1.466 23.316 1.00 87.12 129 ASP A O 1
ATOM 1056 N N . LEU A 1 130 ? -2.014 1.801 21.475 1.00 87.75 130 LEU A N 1
ATOM 1057 C CA . LEU A 1 130 ? -3.112 0.899 21.856 1.00 87.75 130 LEU A CA 1
ATOM 1058 C C . LEU A 1 130 ? -2.781 -0.578 21.604 1.00 87.75 130 LEU A C 1
ATOM 1060 O O . LEU A 1 130 ? -3.387 -1.470 22.206 1.00 87.75 130 LEU A O 1
ATOM 1064 N N . ILE A 1 131 ? -1.819 -0.856 20.723 1.00 87.06 131 ILE A N 1
ATOM 1065 C CA . ILE A 1 131 ? -1.357 -2.212 20.440 1.00 87.06 131 ILE A CA 1
ATOM 1066 C C . ILE A 1 131 ? -0.325 -2.571 21.506 1.00 87.06 131 ILE A C 1
ATOM 1068 O O . ILE A 1 131 ? 0.825 -2.132 21.454 1.00 87.06 131 ILE A O 1
ATOM 1072 N N . ALA A 1 132 ? -0.750 -3.371 22.487 1.00 75.44 132 ALA A N 1
ATOM 1073 C CA . ALA A 1 132 ? 0.104 -3.787 23.594 1.00 75.44 132 ALA A CA 1
ATOM 1074 C C . ALA A 1 132 ? 1.466 -4.308 23.086 1.00 75.44 132 ALA A C 1
ATOM 1076 O O . ALA A 1 132 ? 1.502 -5.127 22.155 1.00 75.44 132 ALA A O 1
ATOM 1077 N N . PRO A 1 133 ? 2.591 -3.873 23.685 1.00 73.06 133 PRO A N 1
ATOM 1078 C CA . PRO A 1 133 ? 3.907 -4.365 23.302 1.00 73.06 133 PRO A CA 1
ATOM 1079 C C . PRO A 1 133 ? 3.944 -5.892 23.446 1.00 73.06 133 PRO A C 1
ATOM 1081 O O . PRO A 1 133 ? 3.571 -6.445 24.478 1.00 73.06 133 PRO A O 1
ATOM 1084 N N . GLY A 1 134 ? 4.341 -6.583 22.376 1.00 68.19 134 GLY A N 1
ATOM 1085 C CA . GLY A 1 134 ? 4.339 -8.049 22.301 1.00 68.19 134 GLY A CA 1
ATOM 1086 C C . GLY A 1 134 ? 3.114 -8.666 21.617 1.00 68.19 134 GLY A C 1
ATOM 1087 O O . GLY A 1 134 ? 3.129 -9.863 21.333 1.00 68.19 134 GLY A O 1
ATOM 1088 N N . ASN A 1 135 ? 2.095 -7.872 21.267 1.00 63.28 135 ASN A N 1
ATOM 1089 C CA . ASN A 1 135 ? 0.905 -8.341 20.557 1.00 63.28 135 ASN A CA 1
ATOM 1090 C C . ASN A 1 135 ? 0.893 -7.889 19.082 1.00 63.28 135 ASN A C 1
ATOM 1092 O O . ASN A 1 135 ? -0.076 -7.315 18.600 1.00 63.28 135 ASN A O 1
ATOM 1096 N N . ASN A 1 136 ? 1.964 -8.182 18.330 1.00 57.66 136 ASN A N 1
ATOM 1097 C CA . ASN A 1 136 ? 2.059 -7.879 16.884 1.00 57.66 136 ASN A CA 1
ATOM 1098 C C . ASN A 1 136 ? 1.086 -8.697 16.006 1.00 57.66 136 ASN A C 1
ATOM 1100 O O . ASN A 1 136 ? 1.179 -8.680 14.781 1.00 57.66 136 ASN A O 1
ATOM 1104 N N . ARG A 1 137 ? 0.175 -9.464 16.609 1.00 57.84 137 ARG A N 1
ATOM 1105 C CA . ARG A 1 137 ? -0.866 -10.206 15.902 1.00 57.84 137 ARG A CA 1
ATOM 1106 C C . ARG A 1 137 ? -2.217 -9.642 16.329 1.00 57.84 137 ARG A C 1
ATOM 1108 O O . ARG A 1 137 ? -2.783 -10.095 17.317 1.00 57.84 137 ARG A O 1
ATOM 1115 N N . ILE A 1 138 ? -2.733 -8.665 15.578 1.00 55.53 138 ILE A N 1
ATOM 1116 C CA . ILE A 1 138 ? -4.118 -8.182 15.745 1.00 55.53 138 ILE A CA 1
ATOM 1117 C C . ILE A 1 138 ? -5.118 -9.310 15.470 1.00 55.53 138 ILE A C 1
ATOM 1119 O O . ILE A 1 138 ? -6.188 -9.366 16.074 1.00 55.53 138 ILE A O 1
ATOM 1123 N N . PHE A 1 139 ? -4.743 -10.273 14.629 1.00 50.00 139 PHE A N 1
ATOM 1124 C CA . PHE A 1 139 ? -5.485 -11.515 14.531 1.00 50.00 139 PHE A CA 1
ATOM 1125 C C . PHE A 1 139 ? -5.134 -12.400 15.724 1.00 50.00 139 PHE A C 1
ATOM 1127 O O . PHE A 1 139 ? -3.977 -12.828 15.829 1.00 50.00 139 PHE A O 1
ATOM 1134 N N . PRO A 1 140 ? -6.101 -12.721 16.609 1.00 43.25 140 PRO A N 1
ATOM 1135 C CA . PRO A 1 140 ? -5.856 -13.720 17.628 1.00 43.25 140 PRO A CA 1
ATOM 1136 C C . PRO A 1 140 ? -5.353 -14.954 16.891 1.00 43.25 140 PRO A C 1
ATOM 1138 O O . PRO A 1 140 ? -6.009 -15.440 15.959 1.00 43.25 140 PRO A O 1
ATOM 1141 N N . LYS A 1 141 ? -4.175 -15.468 17.287 1.00 42.28 141 LYS A N 1
ATOM 1142 C CA . LYS A 1 141 ? -3.836 -16.847 16.934 1.00 42.28 141 LYS A CA 1
ATOM 1143 C C . LYS A 1 141 ? -5.104 -17.641 17.230 1.00 42.28 141 LYS A C 1
ATOM 1145 O O . LYS A 1 141 ? -5.743 -17.417 18.260 1.00 42.28 141 LYS A O 1
ATOM 1150 N N . ARG A 1 142 ? -5.481 -18.570 16.356 1.00 41.00 142 ARG A N 1
ATOM 1151 C CA . ARG A 1 142 ? -6.374 -19.656 16.757 1.00 41.00 142 ARG A CA 1
ATOM 1152 C C . ARG A 1 142 ? -5.635 -20.477 17.828 1.00 41.00 142 ARG A C 1
ATOM 1154 O O . ARG A 1 142 ? -5.235 -21.603 17.579 1.00 41.00 142 ARG A O 1
ATOM 1161 N N . SER A 1 143 ? -5.369 -19.905 19.002 1.00 41.78 143 SER A N 1
ATOM 1162 C CA . SER A 1 143 ? -4.851 -20.589 20.171 1.00 41.78 143 SER A CA 1
ATOM 1163 C C . SER A 1 143 ? -6.035 -21.295 20.805 1.00 41.78 143 SER A C 1
ATOM 1165 O O . SER A 1 143 ? -6.578 -20.909 21.836 1.00 41.78 143 SER A O 1
ATOM 1167 N N . CYS A 1 144 ? -6.428 -22.378 20.144 1.00 43.44 144 CYS A N 1
ATOM 1168 C CA . CYS A 1 144 ? -6.680 -23.607 20.862 1.00 43.44 144 CYS A CA 1
ATOM 1169 C C . CYS A 1 144 ? -5.422 -23.874 21.705 1.00 43.44 144 CYS A C 1
ATOM 1171 O O . CYS A 1 144 ? -4.391 -24.287 21.181 1.00 43.44 144 CYS A O 1
ATOM 1173 N N . GLY A 1 145 ? -5.488 -23.542 22.990 1.00 46.66 145 GLY A N 1
ATOM 1174 C CA . GLY A 1 145 ? -4.428 -23.833 23.943 1.00 46.66 145 GLY A CA 1
ATOM 1175 C C . GLY A 1 145 ? -3.894 -22.597 24.648 1.00 46.66 145 GLY A C 1
ATOM 1176 O O . GLY A 1 145 ? -3.032 -21.896 24.128 1.00 46.66 145 GLY A O 1
ATOM 1177 N N . SER A 1 146 ? -4.309 -22.477 25.908 1.00 52.66 146 SER A N 1
ATOM 1178 C CA . SER A 1 146 ? -3.588 -21.829 27.012 1.00 52.66 146 SER A CA 1
ATOM 1179 C C . SER A 1 146 ? -3.997 -20.394 27.359 1.00 52.66 146 SER A C 1
ATOM 1181 O O . SER A 1 146 ? -3.596 -19.435 26.713 1.00 52.66 146 SER A O 1
ATOM 1183 N N . ARG A 1 147 ? -4.685 -20.313 28.510 1.00 47.66 147 ARG A N 1
ATOM 1184 C CA . ARG A 1 147 ? -4.972 -19.145 29.366 1.00 47.66 147 ARG A CA 1
ATOM 1185 C C . ARG A 1 147 ? -6.096 -18.228 28.883 1.00 47.66 147 ARG A C 1
ATOM 1187 O O . ARG A 1 147 ? -5.876 -17.105 28.450 1.00 47.66 147 ARG A O 1
ATOM 1194 N N . HIS A 1 148 ? -7.325 -18.718 29.044 1.00 44.62 148 HIS A N 1
ATOM 1195 C CA . HIS A 1 148 ? -8.508 -17.863 29.080 1.00 44.62 148 HIS A CA 1
ATOM 1196 C C . HIS A 1 148 ? -8.638 -17.205 30.457 1.00 44.62 148 HIS A C 1
ATOM 1198 O O . HIS A 1 148 ? -8.585 -17.874 31.490 1.00 44.62 148 HIS A O 1
ATOM 1204 N N . ILE A 1 149 ? -8.854 -15.892 30.430 1.00 42.88 149 ILE A N 1
ATOM 1205 C CA . ILE A 1 149 ? -9.593 -15.152 31.450 1.00 42.88 149 ILE A CA 1
ATOM 1206 C C . ILE A 1 149 ? -10.961 -15.832 31.575 1.00 42.88 149 ILE A C 1
ATOM 1208 O O . ILE A 1 149 ? -11.653 -16.043 30.578 1.00 42.88 149 ILE A O 1
ATOM 1212 N N . TRP A 1 150 ? -11.302 -16.252 32.787 1.00 39.19 150 TRP A N 1
ATOM 1213 C CA . TRP A 1 150 ? -12.501 -17.029 33.066 1.00 39.19 150 TRP A CA 1
ATOM 1214 C C . TRP A 1 150 ? -13.742 -16.146 32.898 1.00 39.19 150 TRP A C 1
ATOM 1216 O O . TRP A 1 150 ? -13.925 -15.178 33.631 1.00 39.19 150 TRP A O 1
ATOM 1226 N N . CYS A 1 151 ? -14.598 -16.474 31.929 1.00 36.25 151 CYS A N 1
ATOM 1227 C CA . CYS A 1 151 ? -15.948 -15.922 31.851 1.00 36.25 151 CYS A CA 1
ATOM 1228 C C . CYS A 1 151 ? -16.802 -16.564 32.957 1.00 36.25 151 CYS A C 1
ATOM 1230 O O . CYS A 1 151 ? -16.864 -17.793 33.050 1.00 36.25 151 CYS A O 1
ATOM 1232 N N . ALA A 1 152 ? -17.463 -15.744 33.780 1.00 43.44 152 ALA A N 1
ATOM 1233 C CA . ALA A 1 152 ? -18.294 -16.182 34.907 1.00 43.44 152 ALA A CA 1
ATOM 1234 C C . ALA A 1 152 ? -19.445 -17.126 34.497 1.00 43.44 152 ALA A C 1
ATOM 1236 O O . ALA A 1 152 ? -19.918 -17.914 35.313 1.00 43.44 152 ALA A O 1
ATOM 1237 N N . GLU A 1 153 ? -19.842 -17.122 33.224 1.00 45.66 153 GLU A N 1
ATOM 1238 C CA . GLU A 1 153 ? -20.924 -17.964 32.703 1.00 45.66 153 GLU A CA 1
ATOM 1239 C C . GLU A 1 153 ? -20.514 -19.432 32.463 1.00 45.66 153 GLU A C 1
ATOM 1241 O O . GLU A 1 153 ? -21.378 -20.295 32.335 1.00 45.66 153 GLU A O 1
ATOM 1246 N N . CYS A 1 154 ? -19.217 -19.770 32.464 1.00 42.66 154 CYS A N 1
ATOM 1247 C CA . CYS A 1 154 ? -18.744 -21.154 32.273 1.00 42.66 154 CYS A CA 1
ATOM 1248 C C . CYS A 1 154 ? -18.472 -21.921 33.586 1.00 42.66 154 CYS A C 1
ATOM 1250 O O . CYS A 1 154 ? -18.030 -23.071 33.558 1.00 42.66 154 CYS A O 1
ATOM 1252 N N . SER A 1 155 ? -18.705 -21.296 34.742 1.00 51.56 155 SER A N 1
ATOM 1253 C CA . SER A 1 155 ? -18.263 -21.793 36.054 1.00 51.56 155 SER A CA 1
ATOM 1254 C C . SER A 1 155 ? -19.051 -22.991 36.643 1.00 51.56 155 SER A C 1
ATOM 1256 O O . SER A 1 155 ? -18.421 -23.851 37.269 1.00 51.56 155 SER A O 1
ATOM 1258 N N . PRO A 1 156 ? -20.378 -23.161 36.435 1.00 51.47 156 PRO A N 1
ATOM 1259 C CA . PRO A 1 156 ? -21.127 -24.200 37.160 1.00 51.47 156 PRO A CA 1
ATOM 1260 C C . PRO A 1 156 ? -20.775 -25.644 36.762 1.00 51.47 156 PRO A C 1
ATOM 1262 O O . PRO A 1 156 ? -20.673 -26.522 37.620 1.00 51.47 156 PRO A O 1
ATOM 1265 N N . GLU A 1 157 ? -20.539 -25.918 35.474 1.00 53.97 157 GLU A N 1
ATOM 1266 C CA . GLU A 1 157 ? -20.195 -27.274 35.011 1.00 53.97 157 GLU A CA 1
ATOM 1267 C C . GLU A 1 157 ? -18.757 -27.679 35.351 1.00 53.97 157 GLU A C 1
ATOM 1269 O O . GLU A 1 157 ? -18.476 -28.860 35.562 1.00 53.97 157 GLU A O 1
ATOM 1274 N N . ILE A 1 158 ? -17.837 -26.715 35.430 1.00 50.03 158 ILE A N 1
ATOM 1275 C CA . ILE A 1 158 ? -16.428 -26.979 35.743 1.00 50.03 158 ILE A CA 1
ATOM 1276 C C . ILE A 1 158 ? -16.254 -27.232 37.248 1.00 50.03 158 ILE A C 1
ATOM 1278 O O . ILE A 1 158 ? -15.537 -28.162 37.625 1.00 50.03 158 ILE A O 1
ATOM 1282 N N . ALA A 1 159 ? -16.991 -26.511 38.102 1.00 53.53 159 ALA A N 1
ATOM 1283 C CA . ALA A 1 159 ? -17.040 -26.765 39.545 1.00 53.53 159 ALA A CA 1
ATOM 1284 C C . ALA A 1 159 ? -17.595 -28.165 39.878 1.00 53.53 159 ALA A C 1
ATOM 1286 O O . ALA A 1 159 ? -17.122 -28.828 40.802 1.00 53.53 159 ALA A O 1
ATOM 1287 N N . LYS A 1 160 ? -18.544 -28.671 39.077 1.00 54.31 160 LYS A N 1
ATOM 1288 C CA . LYS A 1 160 ? -19.080 -30.035 39.223 1.00 54.31 160 LYS A CA 1
ATOM 1289 C C . LYS A 1 160 ? -18.062 -31.119 38.828 1.00 54.31 160 LYS A C 1
ATOM 1291 O O . LYS A 1 160 ? -18.112 -32.223 39.357 1.00 54.31 160 LYS A O 1
ATOM 1296 N N . ARG A 1 161 ? -17.113 -30.803 37.936 1.00 53.69 161 ARG A N 1
ATOM 1297 C CA . ARG A 1 161 ? -16.113 -31.746 37.392 1.00 53.69 161 ARG A CA 1
ATOM 1298 C C . ARG A 1 161 ? -14.837 -31.854 38.226 1.00 53.69 161 ARG A C 1
ATOM 1300 O O . ARG A 1 161 ? -14.213 -32.909 38.215 1.00 53.69 161 ARG A O 1
ATOM 1307 N N . GLN A 1 162 ? -14.476 -30.827 38.999 1.00 51.81 162 GLN A N 1
ATOM 1308 C CA . GLN A 1 162 ? -13.363 -30.924 39.957 1.00 51.81 162 GLN A CA 1
ATOM 1309 C C . GLN A 1 162 ? -13.633 -31.924 41.098 1.00 51.81 162 GLN A C 1
ATOM 1311 O O . GLN A 1 162 ? -12.684 -32.417 41.696 1.00 51.81 162 GLN A O 1
ATOM 1316 N N . ARG A 1 163 ? -14.898 -32.301 41.347 1.00 51.19 163 ARG A N 1
ATOM 1317 C CA . ARG A 1 163 ? -15.264 -33.356 42.313 1.00 51.19 163 ARG A CA 1
ATOM 1318 C C . ARG A 1 163 ? -15.015 -34.791 41.830 1.00 51.19 163 ARG A C 1
ATOM 1320 O O . ARG A 1 163 ? -15.143 -35.701 42.635 1.00 51.19 163 ARG A O 1
ATOM 1327 N N . LEU A 1 164 ? -14.681 -35.016 40.556 1.00 52.28 164 LEU A N 1
ATOM 1328 C CA . LEU A 1 164 ? -14.604 -36.368 39.977 1.00 52.28 164 LEU A CA 1
ATOM 1329 C C . LEU A 1 164 ? -13.204 -37.010 39.984 1.00 52.28 164 LEU A C 1
ATOM 1331 O O . LEU A 1 164 ? -13.018 -38.013 39.310 1.00 52.28 164 LEU A O 1
ATOM 1335 N N . GLY A 1 165 ? -12.229 -36.471 40.726 1.00 51.16 165 GLY A N 1
ATOM 1336 C CA . GLY A 1 165 ? -11.002 -37.212 41.071 1.00 51.16 165 GLY A CA 1
ATOM 1337 C C . GLY A 1 165 ? -10.236 -37.837 39.893 1.00 51.16 165 GLY A C 1
ATOM 1338 O O . GLY A 1 165 ? -9.811 -38.982 39.976 1.00 51.16 165 GLY A O 1
ATOM 1339 N N . LEU A 1 166 ? -10.071 -37.121 38.776 1.00 54.84 166 LEU A N 1
ATOM 1340 C CA . LEU A 1 166 ? -9.254 -37.608 37.657 1.00 54.84 166 LEU A CA 1
ATOM 1341 C C . LEU A 1 166 ? -7.772 -37.321 37.937 1.00 54.84 166 LEU A C 1
ATOM 1343 O O . LEU A 1 166 ? -7.278 -36.226 37.652 1.00 54.84 166 LEU A O 1
ATOM 1347 N N . GLU A 1 167 ? -7.083 -38.302 38.521 1.00 46.88 167 GLU A N 1
ATOM 1348 C CA . GLU A 1 167 ? -5.709 -38.179 39.032 1.00 46.88 167 GLU A CA 1
ATOM 1349 C C . GLU A 1 167 ? -4.601 -38.371 37.988 1.00 46.88 167 GLU A C 1
ATOM 1351 O O . GLU A 1 167 ? -3.435 -38.133 38.292 1.00 46.88 167 GLU A O 1
ATOM 1356 N N . ASN A 1 168 ? -4.909 -38.731 36.737 1.00 50.72 168 ASN A N 1
ATOM 1357 C CA . ASN A 1 168 ? -3.857 -39.007 35.758 1.00 50.72 168 ASN A CA 1
ATOM 1358 C C . ASN A 1 168 ? -3.824 -38.010 34.590 1.00 50.72 168 ASN A C 1
ATOM 1360 O O . ASN A 1 168 ? -4.790 -37.824 33.844 1.00 50.72 168 ASN A O 1
ATOM 1364 N N . ALA A 1 169 ? -2.661 -37.380 34.391 1.00 52.25 169 ALA A N 1
ATOM 1365 C CA . ALA A 1 169 ? -2.437 -36.351 33.376 1.00 52.25 169 ALA A CA 1
ATOM 1366 C C . ALA A 1 169 ? -2.750 -36.837 31.945 1.00 52.25 169 ALA A C 1
ATOM 1368 O O . ALA A 1 169 ? -3.143 -36.034 31.101 1.00 52.25 169 ALA A O 1
ATOM 1369 N N . LYS A 1 170 ? -2.654 -38.147 31.672 1.00 50.75 170 LYS A N 1
ATOM 1370 C CA . LYS A 1 170 ? -2.992 -38.745 30.366 1.00 50.75 170 LYS A CA 1
ATOM 1371 C C . LYS A 1 170 ? -4.494 -38.731 30.036 1.00 50.75 170 LYS A C 1
ATOM 1373 O O . LYS A 1 170 ? -4.840 -38.596 28.863 1.00 50.75 170 LYS A O 1
ATOM 1378 N N . GLU A 1 171 ? -5.390 -38.802 31.021 1.00 52.78 171 GLU A N 1
ATOM 1379 C CA . GLU A 1 171 ? -6.843 -38.743 30.770 1.00 52.78 171 GLU A CA 1
ATOM 1380 C C . GLU A 1 171 ? -7.335 -37.316 30.523 1.00 52.78 171 GLU A C 1
ATOM 1382 O O . GLU A 1 171 ? -8.201 -37.097 29.672 1.00 52.78 171 GLU A O 1
ATOM 1387 N N . ARG A 1 172 ? -6.699 -36.321 31.159 1.00 53.91 172 ARG A N 1
ATOM 1388 C CA . ARG A 1 172 ? -6.965 -34.897 30.890 1.00 53.91 172 ARG A CA 1
ATOM 1389 C C . ARG A 1 172 ? -6.788 -34.547 29.410 1.00 53.91 172 ARG A C 1
ATOM 1391 O O . ARG A 1 172 ? -7.613 -33.826 28.853 1.00 53.91 172 ARG A O 1
ATOM 1398 N N . TRP A 1 173 ? -5.765 -35.097 28.755 1.00 48.97 173 TRP A N 1
ATOM 1399 C CA . TRP A 1 173 ? -5.495 -34.833 27.338 1.00 48.97 173 TRP A CA 1
ATOM 1400 C C . TRP A 1 173 ? -6.498 -35.502 26.384 1.00 48.97 173 TRP A C 1
ATOM 1402 O O . TRP A 1 173 ? -6.889 -34.881 25.394 1.00 48.97 173 TRP A O 1
ATOM 1412 N N . ARG A 1 174 ? -6.988 -36.717 26.684 1.00 47.75 174 ARG A N 1
ATOM 1413 C CA . ARG A 1 174 ? -7.995 -37.400 25.840 1.00 47.75 174 ARG A CA 1
ATOM 1414 C C . ARG A 1 174 ? -9.356 -36.699 25.834 1.00 47.75 174 ARG A C 1
ATOM 1416 O O . ARG A 1 174 ? -10.047 -36.744 24.819 1.00 47.75 174 ARG A O 1
ATOM 1423 N N . VAL A 1 175 ? -9.730 -36.022 26.922 1.00 50.62 175 VAL A N 1
ATOM 1424 C CA . VAL A 1 175 ? -10.996 -35.269 27.005 1.00 50.62 175 VAL A CA 1
ATOM 1425 C C . VAL A 1 175 ? -10.892 -33.900 26.318 1.00 50.62 175 VAL A C 1
ATOM 1427 O O . VAL A 1 175 ? -11.834 -33.469 25.653 1.00 50.62 175 VAL A O 1
ATOM 1430 N N . TRP A 1 176 ? -9.736 -33.234 26.401 1.00 44.72 176 TRP A N 1
ATOM 1431 C CA . TRP A 1 176 ? -9.524 -31.914 25.789 1.00 44.72 176 TRP A CA 1
ATOM 1432 C C . TRP A 1 176 ? -9.503 -31.935 24.252 1.00 44.72 176 TRP A C 1
ATOM 1434 O O . TRP A 1 176 ? -9.876 -30.945 23.625 1.00 44.72 176 TRP A O 1
ATOM 1444 N N . GLY A 1 177 ? -9.155 -33.070 23.636 1.00 42.38 177 GLY A N 1
ATOM 1445 C CA . GLY A 1 177 ? -9.144 -33.235 22.177 1.00 42.38 177 GLY A CA 1
ATOM 1446 C C . GLY A 1 177 ? -10.521 -33.295 21.499 1.00 42.38 177 GLY A C 1
ATOM 1447 O O . GLY A 1 177 ? -10.575 -33.282 20.273 1.00 42.38 177 GLY A O 1
ATOM 1448 N N . ARG A 1 178 ? -11.636 -33.358 22.249 1.00 44.50 178 ARG A N 1
ATOM 1449 C CA . ARG A 1 178 ? -12.995 -33.481 21.672 1.00 44.50 178 ARG A CA 1
ATOM 1450 C C . ARG A 1 178 ? -13.862 -32.219 21.720 1.00 44.50 178 ARG A C 1
ATOM 1452 O O . ARG A 1 178 ? -14.932 -32.232 21.120 1.00 44.50 178 ARG A O 1
ATOM 1459 N N . TYR A 1 179 ? -13.445 -31.136 22.386 1.00 45.56 179 TYR A N 1
ATOM 1460 C CA . TYR A 1 179 ? -14.358 -30.012 22.668 1.00 45.56 179 TYR A CA 1
ATOM 1461 C C . TYR A 1 179 ? -13.755 -28.604 22.544 1.00 45.56 179 TYR A C 1
ATOM 1463 O O . TYR A 1 179 ? -14.148 -27.689 23.263 1.00 45.56 179 TYR A O 1
ATOM 1471 N N . SER A 1 180 ? -12.869 -28.365 21.578 1.00 45.28 180 SER A N 1
ATOM 1472 C CA . SER A 1 180 ? -12.561 -27.000 21.127 1.00 45.28 180 SER A CA 1
ATOM 1473 C C . SER A 1 180 ? -13.584 -26.536 20.081 1.00 45.28 180 SER A C 1
ATOM 1475 O O . SER A 1 180 ? -13.265 -26.353 18.908 1.00 45.28 180 SER A O 1
ATOM 1477 N N . LYS A 1 181 ? -14.850 -26.341 20.482 1.00 49.72 181 LYS A N 1
ATOM 1478 C CA . LYS A 1 181 ? -15.811 -25.673 19.590 1.00 49.72 181 LYS A CA 1
ATOM 1479 C C . LYS A 1 181 ? -15.333 -24.227 19.373 1.00 49.72 181 LYS A C 1
ATOM 1481 O O . LYS A 1 181 ? -15.155 -23.510 20.359 1.00 49.72 181 LYS A O 1
ATOM 1486 N N . PRO A 1 182 ? -15.095 -23.780 18.126 1.00 48.19 182 PRO A N 1
ATOM 1487 C CA . PRO A 1 182 ? -14.804 -22.378 17.868 1.00 48.19 182 PRO A CA 1
ATOM 1488 C C . PRO A 1 182 ? -15.978 -21.534 18.370 1.00 48.19 182 PRO A C 1
ATOM 1490 O O . PRO A 1 182 ? -17.136 -21.918 18.205 1.00 48.19 182 PRO A O 1
ATOM 1493 N N . CYS A 1 183 ? -15.669 -20.396 18.994 1.00 50.75 183 CYS A N 1
ATOM 1494 C CA . CYS A 1 183 ? -16.652 -19.380 19.358 1.00 50.75 183 CYS A CA 1
ATOM 1495 C C . CYS A 1 183 ? -17.538 -19.123 18.128 1.00 50.75 183 CYS A C 1
ATOM 1497 O O . CYS A 1 183 ? -17.003 -18.784 17.066 1.00 50.75 183 CYS A O 1
ATOM 1499 N N . SER A 1 184 ? -18.841 -19.405 18.232 1.00 70.12 184 SER A N 1
ATOM 1500 C CA . SER A 1 184 ? -19.724 -19.420 17.067 1.00 70.12 184 SER A CA 1
ATOM 1501 C C . SER A 1 184 ? -19.731 -18.043 16.402 1.00 70.12 184 SER A C 1
ATOM 1503 O O . SER A 1 184 ? -19.496 -17.015 17.047 1.00 70.12 184 SER A O 1
ATOM 1505 N N . THR A 1 185 ? -19.998 -18.004 15.096 1.00 60.34 185 THR A N 1
ATOM 1506 C CA . THR A 1 185 ? -20.178 -16.752 14.343 1.00 60.34 185 THR A CA 1
ATOM 1507 C C . THR A 1 185 ? -21.144 -15.811 15.069 1.00 60.34 185 THR A C 1
ATOM 1509 O O . THR A 1 185 ? -20.904 -14.611 15.159 1.00 60.34 185 THR A O 1
ATOM 1512 N N . GLU A 1 186 ? -22.170 -16.380 15.698 1.00 62.19 186 GLU A N 1
ATOM 1513 C CA . GLU A 1 186 ? -23.136 -15.677 16.532 1.00 62.19 186 GLU A CA 1
ATOM 1514 C C . GLU A 1 186 ? -22.493 -14.956 17.730 1.00 62.19 186 GLU A C 1
ATOM 1516 O O . GLU A 1 186 ? -22.798 -13.791 17.979 1.00 62.19 186 GLU A O 1
ATOM 1521 N N . THR A 1 187 ? -21.561 -15.584 18.454 1.00 61.97 187 THR A N 1
ATOM 1522 C CA . THR A 1 187 ? -20.873 -14.937 19.583 1.00 61.97 187 THR A CA 1
ATOM 1523 C C . THR A 1 187 ? -19.976 -13.782 19.128 1.00 61.97 187 THR A C 1
ATOM 1525 O O . THR A 1 187 ? -19.917 -12.752 19.799 1.00 61.97 187 THR A O 1
ATOM 1528 N N . ARG A 1 188 ? -19.322 -13.893 17.962 1.00 58.34 188 ARG A N 1
ATOM 1529 C CA . ARG A 1 188 ? -18.528 -12.787 17.388 1.00 58.34 188 ARG A CA 1
ATOM 1530 C C . ARG A 1 188 ? -19.401 -11.604 16.979 1.00 58.34 188 ARG A C 1
ATOM 1532 O O . ARG A 1 188 ? -19.061 -10.462 17.283 1.00 58.34 188 ARG A O 1
ATOM 1539 N N . VAL A 1 189 ? -20.539 -11.882 16.343 1.00 62.50 189 VAL A N 1
ATOM 1540 C CA . VAL A 1 189 ? -21.534 -10.862 15.988 1.00 62.50 189 VAL A CA 1
ATOM 1541 C C . VAL A 1 189 ? -22.069 -10.184 17.251 1.00 62.50 189 VAL A C 1
ATOM 1543 O O . VAL A 1 189 ? -22.093 -8.958 17.317 1.00 62.50 189 VAL A O 1
ATOM 1546 N N . LYS A 1 190 ? -22.393 -10.949 18.304 1.00 69.06 190 LYS A N 1
ATOM 1547 C CA . LYS A 1 190 ? -22.827 -10.395 19.600 1.00 69.06 190 LYS A CA 1
ATOM 1548 C C . LYS A 1 190 ? -21.777 -9.466 20.219 1.00 69.06 190 LYS A C 1
ATOM 1550 O O . LYS A 1 190 ? -22.139 -8.395 20.701 1.00 69.06 190 LYS A O 1
ATOM 1555 N N . LEU A 1 191 ? -20.491 -9.824 20.161 1.00 58.88 191 LEU A N 1
ATOM 1556 C CA . LEU A 1 191 ? -19.405 -8.997 20.703 1.00 58.88 191 LEU A CA 1
ATOM 1557 C C . LEU A 1 191 ? -19.218 -7.687 19.916 1.00 58.88 191 LEU A C 1
ATOM 1559 O O . LEU A 1 191 ? -19.083 -6.621 20.514 1.00 58.88 191 LEU A O 1
ATOM 1563 N N . SER A 1 192 ? -19.261 -7.754 18.581 1.00 57.53 192 SER A N 1
ATOM 1564 C CA . SER A 1 192 ? -19.186 -6.578 17.700 1.00 57.53 192 SER A CA 1
ATOM 1565 C C . SER A 1 192 ? -20.366 -5.625 17.928 1.00 57.53 192 SER A C 1
ATOM 1567 O O . SER A 1 192 ? -20.171 -4.425 18.130 1.00 57.53 192 SER A O 1
ATOM 1569 N N . VAL A 1 193 ? -21.587 -6.164 18.014 1.00 73.25 193 VAL A N 1
ATOM 1570 C CA . VAL A 1 193 ? -22.794 -5.386 18.327 1.00 73.25 193 VAL A CA 1
ATOM 1571 C C . VAL A 1 193 ? -22.701 -4.758 19.721 1.00 73.25 193 VAL A C 1
ATOM 1573 O O . VAL A 1 193 ? -23.078 -3.600 19.893 1.00 73.25 193 VAL A O 1
ATOM 1576 N N . ALA A 1 194 ? -22.175 -5.473 20.720 1.00 70.06 194 ALA A N 1
ATOM 1577 C CA . ALA A 1 194 ? -21.987 -4.938 22.068 1.00 70.06 194 ALA A CA 1
ATOM 1578 C C . ALA A 1 194 ? -20.957 -3.793 22.108 1.00 70.06 194 ALA A C 1
ATOM 1580 O O . ALA A 1 194 ? -21.207 -2.773 22.751 1.00 70.06 194 ALA A O 1
ATOM 1581 N N . LEU A 1 195 ? -19.838 -3.919 21.386 1.00 57.94 195 LEU A N 1
ATOM 1582 C CA . LEU A 1 195 ? -18.828 -2.861 21.260 1.00 57.94 195 LEU A CA 1
ATOM 1583 C C . LEU A 1 195 ? -19.370 -1.639 20.512 1.00 57.94 195 LEU A C 1
ATOM 1585 O O . LEU A 1 195 ? -19.185 -0.516 20.974 1.00 57.94 195 LEU A O 1
ATOM 1589 N N . SER A 1 196 ? -20.108 -1.848 19.420 1.00 66.69 196 SER A N 1
ATOM 1590 C CA . SER A 1 196 ? -20.784 -0.773 18.685 1.00 66.69 196 SER A CA 1
ATOM 1591 C C . SER A 1 196 ? -21.801 -0.040 19.568 1.00 66.69 196 SER A C 1
ATOM 1593 O O . SER A 1 196 ? -21.783 1.187 19.645 1.00 66.69 196 SER A O 1
ATOM 1595 N N . LYS A 1 197 ? -22.625 -0.772 20.335 1.00 77.56 197 LYS A N 1
ATOM 1596 C CA . LYS A 1 197 ? -23.561 -0.184 21.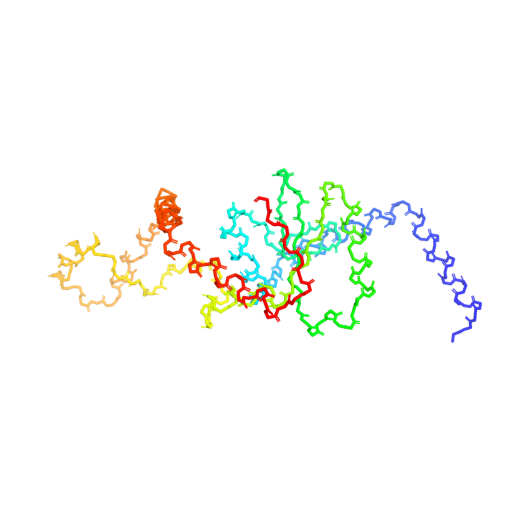310 1.00 77.56 197 LYS A CA 1
ATOM 1597 C C . LYS A 1 197 ? -22.841 0.595 22.410 1.00 77.56 197 LYS A C 1
ATOM 1599 O O . LYS A 1 197 ? -23.280 1.690 22.756 1.00 77.56 197 LYS A O 1
ATOM 1604 N N . ARG A 1 198 ? -21.735 0.065 22.945 1.00 74.25 198 ARG A N 1
ATOM 1605 C CA . ARG A 1 198 ? -20.914 0.749 23.955 1.00 74.25 198 ARG A CA 1
ATOM 1606 C C . ARG A 1 198 ? -20.307 2.034 23.399 1.00 74.25 198 ARG A C 1
ATOM 1608 O O . ARG A 1 198 ? -20.406 3.067 24.049 1.00 74.25 198 ARG A O 1
ATOM 1615 N N . ASN A 1 199 ? -19.752 1.991 22.191 1.00 69.56 199 ASN A N 1
ATOM 1616 C CA . ASN A 1 199 ? -19.196 3.168 21.532 1.00 69.56 199 ASN A CA 1
ATOM 1617 C C . ASN A 1 199 ? -20.290 4.197 21.245 1.00 69.56 199 ASN A C 1
ATOM 1619 O O . ASN A 1 199 ? -20.115 5.356 21.593 1.00 69.56 199 ASN A O 1
ATOM 1623 N N . LYS A 1 200 ? -21.452 3.785 20.726 1.00 79.56 200 LYS A N 1
ATOM 1624 C CA . LYS A 1 200 ? -22.600 4.680 20.517 1.00 79.56 200 LYS A CA 1
ATOM 1625 C C . LYS A 1 200 ? -23.058 5.341 21.822 1.00 79.56 200 LYS A C 1
ATOM 1627 O O . LYS A 1 200 ? -23.330 6.534 21.829 1.00 79.56 200 LYS A O 1
ATOM 1632 N N . LYS A 1 201 ? -23.093 4.593 22.930 1.00 83.25 201 LYS A N 1
ATOM 1633 C CA . LYS A 1 201 ? -23.413 5.128 24.263 1.00 83.25 201 LYS A CA 1
ATOM 1634 C C . LYS A 1 201 ? -22.352 6.116 24.759 1.00 83.25 201 LYS A C 1
ATOM 1636 O O . LYS A 1 201 ? -22.710 7.151 25.304 1.00 83.25 201 LYS A O 1
ATOM 1641 N N . ASN A 1 202 ? -21.070 5.819 24.553 1.00 75.56 202 ASN A N 1
ATOM 1642 C CA . ASN A 1 202 ? -19.976 6.714 24.931 1.00 75.56 202 ASN A CA 1
ATOM 1643 C C . ASN A 1 202 ? -19.980 7.998 24.089 1.00 75.56 202 ASN A C 1
ATOM 1645 O O . ASN A 1 202 ? -19.805 9.075 24.634 1.00 75.56 202 ASN A O 1
ATOM 1649 N N . TRP A 1 203 ? -20.242 7.911 22.784 1.00 75.56 203 TRP A N 1
ATOM 1650 C CA . TRP A 1 203 ? -20.347 9.077 21.897 1.00 75.56 203 TRP A CA 1
ATOM 1651 C C . TRP A 1 203 ? -21.610 9.917 22.130 1.00 75.56 203 TRP A C 1
ATOM 1653 O O . TRP A 1 203 ? -21.626 11.091 21.772 1.00 75.56 203 TRP A O 1
ATOM 1663 N N . ALA A 1 204 ? -22.647 9.335 22.737 1.00 80.44 204 ALA A N 1
ATOM 1664 C CA . ALA A 1 204 ? -23.822 10.060 23.218 1.00 80.44 204 ALA A CA 1
ATOM 1665 C C . ALA A 1 204 ? -23.591 10.763 24.569 1.00 80.44 204 ALA A C 1
ATOM 1667 O O . ALA A 1 204 ? -24.426 11.561 24.983 1.00 80.44 204 ALA A O 1
ATOM 1668 N N . ASN A 1 205 ? -22.494 10.465 25.274 1.00 90.38 205 ASN A N 1
ATOM 1669 C CA . ASN A 1 205 ? -22.096 11.194 26.473 1.00 90.38 205 ASN A CA 1
ATOM 1670 C C . ASN A 1 205 ? -21.308 12.449 26.052 1.00 90.38 205 ASN A C 1
ATOM 1672 O O . ASN A 1 205 ? -20.237 12.341 25.448 1.00 90.38 205 ASN A O 1
ATOM 1676 N N . GLU A 1 206 ? -21.854 13.628 26.364 1.00 88.06 206 GLU A N 1
ATOM 1677 C CA . GLU A 1 206 ? -21.300 14.930 25.966 1.00 88.06 206 GLU A CA 1
ATOM 1678 C C . GLU A 1 206 ? -19.885 15.152 26.522 1.00 88.06 206 GLU A C 1
ATOM 1680 O O . GLU A 1 206 ? -19.017 15.633 25.794 1.00 88.06 206 GLU A O 1
ATOM 1685 N N . ASP A 1 207 ? -19.611 14.730 27.761 1.00 86.31 207 ASP A N 1
ATOM 1686 C CA . ASP A 1 207 ? -18.299 14.881 28.405 1.00 86.31 207 ASP A CA 1
ATOM 1687 C C . ASP A 1 207 ? -17.244 14.014 27.717 1.00 86.31 207 ASP A C 1
ATOM 1689 O O . ASP A 1 207 ? -16.136 14.464 27.418 1.00 86.31 207 ASP A O 1
ATOM 1693 N N . TYR A 1 208 ? -17.595 12.764 27.405 1.00 81.25 208 TYR A N 1
ATOM 1694 C CA . TYR A 1 208 ? -16.709 11.853 26.687 1.00 81.25 208 TYR A CA 1
ATOM 1695 C C . TYR A 1 208 ? -16.422 12.361 25.272 1.00 81.25 208 TYR A C 1
ATOM 1697 O O . TYR A 1 208 ? -15.270 12.352 24.829 1.00 81.25 208 TYR A O 1
ATOM 1705 N N . ARG A 1 209 ? -17.457 12.831 24.568 1.00 86.88 209 ARG A N 1
ATOM 1706 C CA . ARG A 1 209 ? -17.321 13.411 23.231 1.00 86.88 209 ARG A CA 1
ATOM 1707 C C . ARG A 1 209 ? -16.444 14.661 23.264 1.00 86.88 209 ARG A C 1
ATOM 1709 O O . ARG A 1 209 ? -15.527 14.771 22.454 1.00 86.88 209 ARG A O 1
ATOM 1716 N N . SER A 1 210 ? -16.678 15.552 24.222 1.00 80.12 210 SER A N 1
ATOM 1717 C CA . SER A 1 210 ? -15.910 16.785 24.412 1.00 80.12 210 SER A CA 1
ATOM 1718 C C . SER A 1 210 ? -14.448 16.493 24.734 1.00 80.12 210 SER A C 1
ATOM 1720 O O . SER A 1 210 ? -13.569 17.027 24.065 1.00 80.12 210 SER A O 1
ATOM 1722 N N . MET A 1 211 ? -14.173 15.557 25.646 1.00 92.62 211 MET A N 1
ATOM 1723 C CA . MET A 1 211 ? -12.814 15.106 25.958 1.00 92.62 211 MET A CA 1
ATOM 1724 C C . MET A 1 211 ? -12.108 14.525 24.721 1.00 92.62 211 MET A C 1
ATOM 1726 O O . MET A 1 211 ? -10.922 14.773 24.506 1.00 92.62 211 MET A O 1
ATOM 1730 N N . MET A 1 212 ? -12.802 13.732 23.898 1.00 83.81 212 MET A N 1
ATOM 1731 C CA . MET A 1 212 ? -12.211 13.167 22.679 1.00 83.81 212 MET A CA 1
ATOM 1732 C C . MET A 1 212 ? -11.945 14.242 21.621 1.00 83.81 212 MET A C 1
ATOM 1734 O O . MET A 1 212 ? -10.875 14.229 21.014 1.00 83.81 212 MET A O 1
ATOM 1738 N N . ILE A 1 213 ? -12.856 15.205 21.449 1.00 81.12 213 ILE A N 1
ATOM 1739 C CA . ILE A 1 213 ? -12.656 16.373 20.580 1.00 81.12 213 ILE A CA 1
ATOM 1740 C C . ILE A 1 213 ? -11.474 17.212 21.072 1.00 81.12 213 ILE A C 1
ATOM 1742 O O . ILE A 1 213 ? -10.647 17.627 20.267 1.00 81.12 213 ILE A O 1
ATOM 1746 N N . GLU A 1 214 ? -11.350 17.440 22.377 1.00 83.38 214 GLU A N 1
ATOM 1747 C CA . GLU A 1 214 ? -10.243 18.193 22.964 1.00 83.38 214 GLU A CA 1
ATOM 1748 C C . GLU A 1 214 ? -8.909 17.467 22.776 1.00 83.38 214 GLU A C 1
ATOM 1750 O O . GLU A 1 214 ? -7.929 18.082 22.365 1.00 83.38 214 GLU A O 1
ATOM 1755 N N . LYS A 1 215 ? -8.874 16.141 22.950 1.00 77.50 215 LYS A N 1
ATOM 1756 C CA . LYS A 1 215 ? -7.695 15.323 22.625 1.00 77.50 215 LYS A CA 1
ATOM 1757 C C . LYS A 1 215 ? -7.318 15.418 21.148 1.00 77.50 215 LYS A C 1
ATOM 1759 O O . LYS A 1 215 ? -6.132 15.532 20.841 1.00 77.50 215 LYS A O 1
ATOM 1764 N N . MET A 1 216 ? -8.302 15.396 20.249 1.00 74.56 216 MET A N 1
ATOM 1765 C CA . MET A 1 216 ? -8.082 15.566 18.809 1.00 74.56 216 MET A CA 1
ATOM 1766 C C . MET A 1 216 ? -7.571 16.976 18.479 1.00 74.56 216 MET A C 1
ATOM 1768 O O . MET A 1 216 ? -6.596 17.110 17.746 1.00 74.56 216 MET A O 1
ATOM 1772 N N . ARG A 1 217 ? -8.138 18.027 19.087 1.00 76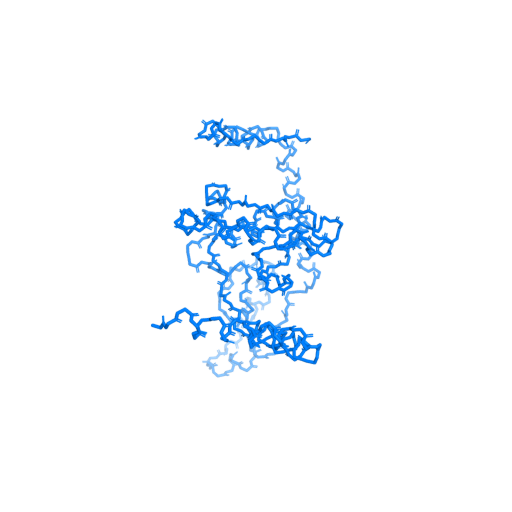.12 217 ARG A N 1
ATOM 1773 C CA . ARG A 1 217 ? -7.663 19.417 18.956 1.00 76.12 217 ARG A CA 1
ATOM 1774 C C . ARG A 1 217 ? -6.255 19.602 19.517 1.00 76.12 217 ARG A C 1
ATOM 1776 O O . ARG A 1 217 ? -5.432 20.245 18.884 1.00 76.12 217 ARG A O 1
ATOM 1783 N N . ALA A 1 218 ? -5.944 19.009 20.666 1.00 75.00 218 ALA A N 1
ATOM 1784 C CA . ALA A 1 218 ? -4.615 19.058 21.270 1.00 75.00 218 ALA A CA 1
ATOM 1785 C C . ALA A 1 218 ? -3.577 18.265 20.460 1.00 75.00 218 ALA A C 1
ATOM 1787 O O . ALA A 1 218 ? -2.388 18.579 20.486 1.00 75.00 218 ALA A O 1
ATOM 1788 N N . ALA A 1 219 ? -3.993 17.213 19.751 1.00 65.69 219 ALA A N 1
ATOM 1789 C CA . ALA A 1 219 ? -3.150 16.549 18.762 1.00 65.69 219 ALA A CA 1
ATOM 1790 C C . ALA A 1 219 ? -2.924 17.449 17.534 1.00 65.69 219 ALA A C 1
ATOM 1792 O O . ALA A 1 219 ? -1.787 17.592 17.099 1.00 65.69 219 ALA A O 1
ATOM 1793 N N . HIS A 1 220 ? -3.966 18.131 17.045 1.00 66.94 220 HIS A N 1
ATOM 1794 C CA . HIS A 1 220 ? -3.880 19.066 15.915 1.00 66.94 220 HIS A CA 1
ATOM 1795 C C . HIS A 1 220 ? -3.012 20.296 16.209 1.00 66.94 220 HIS A C 1
ATOM 1797 O O . HIS A 1 220 ? -2.154 20.648 15.409 1.00 66.94 220 HIS A O 1
ATOM 1803 N N . ALA A 1 221 ? -3.139 20.893 17.397 1.00 77.00 221 ALA A N 1
ATOM 1804 C CA . ALA A 1 221 ? -2.324 22.030 17.828 1.00 77.00 221 ALA A CA 1
ATOM 1805 C C . ALA A 1 221 ? -0.822 21.700 17.900 1.00 77.00 221 ALA A C 1
ATOM 1807 O O . ALA A 1 221 ? 0.018 22.580 17.729 1.00 77.00 221 ALA A O 1
ATOM 1808 N N . ARG A 1 222 ? -0.473 20.424 18.117 1.00 75.81 222 ARG A N 1
ATOM 1809 C CA . ARG A 1 222 ? 0.916 19.942 18.061 1.00 75.81 222 ARG A CA 1
ATOM 1810 C C . ARG A 1 222 ? 1.444 19.803 16.627 1.00 75.81 222 ARG A C 1
ATOM 1812 O O . ARG A 1 222 ? 2.654 19.699 16.450 1.00 75.81 222 ARG A O 1
ATOM 1819 N N . HIS A 1 223 ? 0.566 19.840 15.621 1.00 65.25 223 HIS A N 1
ATOM 1820 C CA . HIS A 1 223 ? 0.887 19.654 14.204 1.00 65.25 223 HIS A CA 1
ATOM 1821 C C . HIS A 1 223 ? 0.103 20.634 13.302 1.00 65.25 223 HIS A C 1
ATOM 1823 O O . HIS A 1 223 ? -0.739 20.199 12.512 1.00 65.25 223 HIS A O 1
ATOM 1829 N N . PRO A 1 224 ? 0.390 21.951 13.360 1.00 51.44 224 PRO A N 1
ATOM 1830 C CA . PRO A 1 224 ? -0.420 23.010 12.737 1.00 51.44 224 PRO A CA 1
ATOM 1831 C C . PRO A 1 224 ? -0.431 23.044 11.189 1.00 51.44 224 PRO A C 1
ATOM 1833 O O . PRO A 1 224 ? -0.859 24.033 10.604 1.00 51.44 224 PRO A O 1
ATOM 1836 N N . GLY A 1 225 ? 0.008 21.978 10.512 1.00 57.16 225 GLY A N 1
ATOM 1837 C CA . GLY A 1 225 ? 0.028 21.851 9.048 1.00 57.16 225 GLY A CA 1
ATOM 1838 C C . GLY A 1 225 ? -0.878 20.758 8.467 1.00 57.16 225 GLY A C 1
ATOM 1839 O O . GLY A 1 225 ? -0.920 20.611 7.251 1.00 57.16 225 GLY A O 1
ATOM 1840 N N . THR A 1 226 ? -1.595 19.981 9.289 1.00 52.41 226 THR A N 1
ATOM 1841 C CA . THR A 1 226 ? -2.537 18.961 8.787 1.00 52.41 226 THR A CA 1
ATOM 1842 C C . THR A 1 226 ? -3.953 19.529 8.708 1.00 52.41 226 THR A C 1
ATOM 1844 O O . THR A 1 226 ? -4.617 19.763 9.718 1.00 52.41 226 THR A O 1
ATOM 1847 N N . GLU A 1 227 ? -4.428 19.789 7.492 1.00 40.03 227 GLU A N 1
ATOM 1848 C CA . GLU A 1 227 ? -5.778 20.293 7.240 1.00 40.03 227 GLU A CA 1
ATOM 1849 C C . GLU A 1 227 ? -6.785 19.123 7.262 1.00 40.03 227 GLU A C 1
ATOM 1851 O O . GLU A 1 227 ? -7.033 18.460 6.256 1.00 40.03 227 GLU A O 1
ATOM 1856 N N . TRP A 1 228 ? -7.366 18.821 8.428 1.00 47.91 228 TRP A N 1
ATOM 1857 C CA . TRP A 1 228 ? -8.429 17.815 8.539 1.00 47.91 228 TRP A CA 1
ATOM 1858 C C . TRP A 1 228 ? -9.787 18.457 8.232 1.00 47.91 228 TRP A C 1
ATOM 1860 O O . TRP A 1 228 ? -10.349 19.176 9.059 1.00 47.91 228 TRP A O 1
ATOM 1870 N N . ARG A 1 229 ? -10.348 18.190 7.046 1.00 36.88 229 ARG A N 1
ATOM 1871 C CA . ARG A 1 229 ? -11.734 18.573 6.728 1.00 36.88 229 ARG A CA 1
ATOM 1872 C C . ARG A 1 229 ? -12.706 17.677 7.498 1.00 36.88 229 ARG A C 1
ATOM 1874 O O . ARG A 1 229 ? -12.948 16.541 7.096 1.00 36.88 229 ARG A O 1
ATOM 1881 N N . MET A 1 230 ? -13.285 18.193 8.580 1.00 33.84 230 MET A N 1
ATOM 1882 C CA . MET A 1 230 ? -14.481 17.596 9.180 1.00 33.84 230 MET A CA 1
ATOM 1883 C C . MET A 1 230 ? -15.686 17.906 8.281 1.00 33.84 230 MET A C 1
ATOM 1885 O O . MET A 1 230 ? -15.995 19.074 8.046 1.00 33.84 230 MET A O 1
ATOM 1889 N N . LYS A 1 231 ? -16.317 16.860 7.738 1.00 34.91 231 LYS A N 1
ATOM 1890 C CA . LYS A 1 231 ? -17.682 16.911 7.199 1.00 34.91 231 LYS A CA 1
ATOM 1891 C C . LYS A 1 231 ? -18.666 16.524 8.291 1.00 34.91 231 LYS A C 1
ATOM 1893 O O . LYS A 1 231 ? -18.309 15.619 9.079 1.00 34.91 231 LYS A O 1
#

Radius of gyration: 25.85 Å; Cα contacts (8 Å, |Δi|>4): 157; chains: 1; bounding box: 55×62×72 Å

Sequence (231 aa):
MSPAHRAKLSIAAKRRWENPEYRKEMTEQLALMNQMQAKFERPPTRLENALVHFLNMAGYNPIVQHPIGLKVVDAYIPNPYELIFEADGTYWHARTAEKDIERDKYLLAQPGVKAVIHLSEQDLKPFVDLIAPGNNRIFPKRSCGSRHIWCAECSPEIAKRQRLGLENAKERWRVWGRYSKPCSTETRVKLSVALSKRNKKNWANEDYRSMMIEKMRAAHARHPGTEWRMK

Secondary structure (DSSP, 8-state):
--HHHHHHHHHHHHHHHH-HHHHHHHHHHHHHHHHHHHHT-PPPPHHHHHHHHHHHHTT---EEEEEETTEEEEEEE-TTT-EEEEEE-HHHHTTTHHHHHHHHHHHHTSTT--EEEEEEHHHHHHHHTTS-TT---SS-----SS-----GGGHHHHHHHGGG----HHHHHHHHTT--PPPPHHHHHHHHHHHHHHHHHHHTSHHHHHHHHHHHHHHHHT-TT------